Protein AF-A0A7K1S6C8-F1 (afdb_monomer_lite)

pLDDT: mean 87.25, std 12.89, range [45.84, 98.31]

Sequence (215 aa):
MPYINDVFISYKRGRIIEQWINEIFLPLFTENLDYELPDPPKIFIDSTGLTPGVGYWDELFVNLFYSKCIVSIWSPPYFRRSEWCVKEFLTMKHRQELWELGPLKMPKTLIWPVIYREVNPLPEIASGLQYSNYSEFNLVGDAFFKTKSYLLFQKKLQKDIKYVSEIILHAPPLNTEWETYEGKAKIISTLNEYFSKVQGIESTINQKLVTWSEK

Organism: NCBI:txid2682092

Foldseek 3Di:
DAQPFQEEEFDDDDDLVVQCVPVANVVLLQVLLCVLDPDRGGYHYPPDDDDVPDDPLVVLVSNLLSHLAYEQADDQCLQAPNLPSVLSVLLQVVVCVVVVADPPDFPNGRYAYEHCDDDPPDFPSCPPDDYHYLVLLSDHDDVSCVDPSSVVVSVSSSVCSNSSSRSSVRRDGRDCLCVDLVSVLVSQVVSQVSLVVVVVVTPPHPDRNDGRDSD

Structure (mmCIF, N/CA/C/O backbone):
data_AF-A0A7K1S6C8-F1
#
_entry.id   AF-A0A7K1S6C8-F1
#
loop_
_atom_site.group_PDB
_atom_site.id
_atom_site.type_symbol
_atom_site.label_atom_id
_atom_site.label_alt_id
_atom_site.label_comp_id
_atom_site.label_asym_id
_atom_site.label_entity_id
_atom_site.label_seq_id
_atom_site.pdbx_PDB_ins_code
_atom_site.Cartn_x
_atom_site.Cartn_y
_atom_site.Cartn_z
_atom_site.occupancy
_atom_site.B_iso_or_equiv
_atom_site.auth_seq_id
_atom_site.auth_comp_id
_atom_site.auth_asym_id
_atom_site.auth_atom_id
_atom_site.pdbx_PDB_model_num
ATOM 1 N N . MET A 1 1 ? 1.898 -10.861 -20.405 1.00 59.81 1 MET A N 1
ATOM 2 C CA . MET A 1 1 ? 1.249 -11.404 -19.195 1.00 59.81 1 MET A CA 1
ATOM 3 C C . MET A 1 1 ? 0.336 -10.350 -18.580 1.00 59.81 1 MET A C 1
ATOM 5 O O . MET A 1 1 ? 0.749 -9.200 -18.482 1.00 59.81 1 MET A O 1
ATOM 9 N N . PRO A 1 2 ? -0.901 -10.706 -18.192 1.00 84.88 2 PRO A N 1
ATOM 10 C CA . PRO A 1 2 ? -1.778 -9.805 -17.446 1.00 84.88 2 PRO A CA 1
ATOM 11 C C . PRO A 1 2 ? -1.266 -9.601 -16.009 1.00 84.88 2 PRO A C 1
ATOM 13 O O . PRO A 1 2 ? -0.445 -10.380 -15.523 1.00 84.88 2 PRO A O 1
ATOM 16 N N . TYR A 1 3 ? -1.766 -8.573 -15.320 1.00 92.19 3 TYR A N 1
ATOM 17 C CA . TYR A 1 3 ? -1.566 -8.424 -13.874 1.00 92.19 3 TYR A CA 1
ATOM 18 C C . TYR A 1 3 ? -2.023 -9.688 -13.131 1.00 92.19 3 TYR A C 1
ATOM 20 O O . TYR A 1 3 ? -3.067 -10.257 -13.461 1.00 92.19 3 TYR A O 1
ATOM 28 N N . ILE A 1 4 ? -1.251 -10.119 -12.130 1.00 92.69 4 ILE A N 1
ATOM 29 C CA . ILE A 1 4 ? -1.583 -11.290 -11.300 1.00 92.69 4 ILE A CA 1
ATOM 30 C C . ILE A 1 4 ? -2.315 -10.882 -10.020 1.00 92.69 4 ILE A C 1
ATOM 32 O O . ILE A 1 4 ? -3.122 -11.658 -9.517 1.00 92.69 4 ILE A O 1
ATOM 36 N N . ASN A 1 5 ? -2.083 -9.650 -9.557 1.00 95.75 5 ASN A N 1
ATOM 37 C CA . ASN A 1 5 ? -2.718 -9.060 -8.387 1.00 95.75 5 ASN A CA 1
ATOM 38 C C . ASN A 1 5 ? -3.372 -7.723 -8.766 1.00 95.75 5 ASN A C 1
ATOM 40 O O . ASN A 1 5 ? -2.837 -6.945 -9.561 1.00 95.75 5 ASN A O 1
ATOM 44 N N . ASP A 1 6 ? -4.507 -7.418 -8.153 1.00 97.50 6 ASP A N 1
ATOM 45 C CA . ASP A 1 6 ? -5.077 -6.075 -8.175 1.00 97.50 6 ASP A CA 1
ATOM 46 C C . ASP A 1 6 ? -4.347 -5.174 -7.178 1.00 97.50 6 ASP A C 1
ATOM 48 O O . ASP A 1 6 ? -4.026 -4.028 -7.490 1.00 97.50 6 ASP A O 1
ATOM 52 N N . VAL A 1 7 ? -4.011 -5.712 -6.004 1.00 97.75 7 VAL A N 1
ATOM 53 C CA . VAL A 1 7 ? -3.435 -4.939 -4.903 1.00 97.75 7 VAL A CA 1
ATOM 54 C C . VAL A 1 7 ? -2.228 -5.646 -4.302 1.00 97.75 7 VAL A C 1
ATOM 56 O O . VAL A 1 7 ? -2.312 -6.814 -3.933 1.00 97.75 7 VAL A O 1
ATOM 59 N N . PHE A 1 8 ? -1.138 -4.904 -4.114 1.00 96.75 8 PHE A N 1
ATOM 60 C CA . PHE A 1 8 ? -0.026 -5.279 -3.242 1.00 96.75 8 PHE A CA 1
ATOM 61 C C . PHE A 1 8 ? -0.130 -4.528 -1.911 1.00 96.75 8 PHE A C 1
ATOM 63 O O . PHE A 1 8 ? -0.127 -3.300 -1.906 1.00 96.75 8 PHE A O 1
ATOM 70 N N . ILE A 1 9 ? -0.180 -5.216 -0.774 1.00 96.62 9 ILE A N 1
ATOM 71 C CA . ILE A 1 9 ? -0.178 -4.582 0.551 1.00 96.62 9 ILE A CA 1
ATOM 72 C C . ILE A 1 9 ? 1.230 -4.639 1.145 1.00 96.62 9 ILE A C 1
ATOM 74 O O . ILE A 1 9 ? 1.741 -5.714 1.459 1.00 96.62 9 ILE A O 1
ATOM 78 N N . SER A 1 10 ? 1.820 -3.460 1.351 1.00 95.12 10 SER A N 1
ATOM 79 C CA . SER A 1 10 ? 3.145 -3.273 1.949 1.00 95.12 10 SER A CA 1
ATOM 80 C C . SER A 1 10 ? 3.035 -2.685 3.352 1.00 95.12 10 SER A C 1
ATOM 82 O O . SER A 1 10 ? 2.408 -1.640 3.555 1.00 95.12 10 SER A O 1
ATOM 84 N N . TYR A 1 11 ? 3.668 -3.330 4.333 1.00 94.44 11 TYR A N 1
ATOM 85 C CA . TYR A 1 11 ? 3.734 -2.840 5.708 1.00 94.44 11 TYR A CA 1
ATOM 86 C C . TYR A 1 11 ? 4.936 -3.418 6.459 1.00 94.44 11 TYR A C 1
ATOM 88 O O . TYR A 1 11 ? 5.360 -4.551 6.239 1.00 94.44 11 TYR A O 1
ATOM 96 N N . LYS A 1 12 ? 5.468 -2.672 7.436 1.00 91.50 12 LYS A N 1
ATOM 97 C CA . LYS A 1 12 ? 6.506 -3.225 8.315 1.00 91.50 12 LYS A CA 1
ATOM 98 C C . LYS A 1 12 ? 5.880 -4.214 9.295 1.00 91.50 12 LYS A C 1
ATOM 100 O O . LYS A 1 12 ? 5.151 -3.804 10.195 1.00 91.50 12 LYS A O 1
ATOM 105 N N . ARG A 1 13 ? 6.269 -5.490 9.193 1.00 89.25 13 ARG A N 1
ATOM 106 C CA . ARG A 1 13 ? 5.824 -6.559 10.107 1.00 89.25 13 ARG A CA 1
ATOM 107 C C . ARG A 1 13 ? 6.056 -6.237 11.582 1.00 89.25 13 ARG A C 1
ATOM 109 O O . ARG A 1 13 ? 7.090 -5.657 11.953 1.00 89.25 13 ARG A O 1
ATOM 116 N N . GLY A 1 14 ? 5.115 -6.688 12.402 1.00 88.94 14 GLY A N 1
ATOM 117 C CA . GLY A 1 14 ? 5.110 -6.590 13.851 1.00 88.94 14 GLY A CA 1
ATOM 118 C C . GLY A 1 14 ? 3.786 -7.108 14.405 1.00 88.94 14 GLY A C 1
ATOM 119 O O . GLY A 1 14 ? 2.731 -6.846 13.836 1.00 88.94 14 GLY A O 1
ATOM 120 N N . ARG A 1 15 ? 3.835 -7.777 15.559 1.00 88.75 15 ARG A N 1
ATOM 121 C CA . ARG A 1 15 ? 2.700 -8.529 16.121 1.00 88.75 15 ARG A CA 1
ATOM 122 C C . ARG A 1 15 ? 1.356 -7.786 16.087 1.00 88.75 15 ARG A C 1
ATOM 124 O O . ARG A 1 15 ? 0.361 -8.351 15.659 1.00 88.75 15 ARG A O 1
ATOM 131 N N . ILE A 1 16 ? 1.328 -6.527 16.529 1.00 93.00 16 ILE A N 1
ATOM 132 C CA . ILE A 1 16 ? 0.082 -5.745 16.630 1.00 93.00 16 ILE A CA 1
ATOM 133 C C . ILE A 1 16 ? -0.430 -5.309 15.251 1.00 93.00 16 ILE A C 1
ATOM 135 O O . ILE A 1 16 ? -1.627 -5.382 15.000 1.00 93.00 16 ILE A O 1
ATOM 139 N N . ILE A 1 17 ? 0.451 -4.863 14.348 1.00 93.19 17 ILE A N 1
ATOM 140 C CA . ILE A 1 17 ? 0.025 -4.435 13.008 1.00 93.19 17 ILE A CA 1
ATOM 141 C C . ILE A 1 17 ? -0.388 -5.634 12.153 1.00 93.19 17 ILE A C 1
ATOM 143 O O . ILE A 1 17 ? -1.349 -5.528 11.409 1.00 93.19 17 ILE A O 1
ATOM 147 N N . GLU A 1 18 ? 0.267 -6.786 12.301 1.00 93.12 18 GLU A N 1
ATOM 148 C CA . GLU A 1 18 ? -0.142 -8.029 11.634 1.00 93.12 18 GLU A CA 1
ATOM 149 C C . GLU A 1 18 ? -1.528 -8.470 12.096 1.00 93.12 18 GLU A C 1
ATOM 151 O O . GLU A 1 18 ? -2.376 -8.790 11.270 1.00 93.12 18 GLU A O 1
ATOM 156 N N . GLN A 1 19 ? -1.782 -8.413 13.405 1.00 94.62 19 GLN A N 1
ATOM 157 C CA . GLN A 1 19 ? -3.109 -8.670 13.949 1.00 94.62 19 GLN A CA 1
ATOM 158 C C . GLN A 1 19 ? -4.144 -7.687 13.384 1.00 94.62 19 GLN A C 1
ATOM 160 O O . GLN A 1 19 ? -5.191 -8.102 12.901 1.00 94.62 19 GLN A O 1
ATOM 165 N N . TRP A 1 20 ? -3.832 -6.389 13.378 1.00 96.50 20 TRP A N 1
ATOM 166 C CA . TRP A 1 20 ? -4.716 -5.369 12.815 1.00 96.50 20 TRP A CA 1
ATOM 167 C C . TRP A 1 20 ? -5.003 -5.596 11.325 1.00 96.50 20 TRP A C 1
ATOM 169 O O . TRP A 1 20 ? -6.149 -5.493 10.892 1.00 96.50 20 TRP A O 1
ATOM 179 N N . ILE A 1 21 ? -3.987 -5.944 10.535 1.00 95.69 21 ILE A N 1
ATOM 180 C CA . ILE A 1 21 ? -4.164 -6.225 9.110 1.00 95.69 21 ILE A CA 1
ATOM 181 C C . ILE A 1 21 ? -5.060 -7.442 8.925 1.00 95.69 21 ILE A C 1
ATOM 183 O O . ILE A 1 21 ? -6.064 -7.342 8.231 1.00 95.69 21 ILE A O 1
ATOM 187 N N . ASN A 1 22 ? -4.736 -8.562 9.563 1.00 94.50 22 ASN A N 1
ATOM 188 C CA . ASN A 1 22 ? -5.399 -9.834 9.291 1.00 94.50 22 ASN A CA 1
ATOM 189 C C . ASN A 1 22 ? -6.817 -9.914 9.871 1.00 94.50 22 ASN A C 1
ATOM 191 O O . ASN A 1 22 ? -7.692 -10.502 9.245 1.00 94.50 22 ASN A O 1
ATOM 195 N N . GLU A 1 23 ? -7.057 -9.337 11.050 1.00 95.12 23 GLU A N 1
ATOM 196 C CA . GLU A 1 23 ? -8.342 -9.471 11.753 1.00 95.12 23 GLU A CA 1
ATOM 197 C C . GLU A 1 23 ? -9.312 -8.319 11.466 1.00 95.12 23 GLU A C 1
ATOM 199 O O . GLU A 1 23 ? -10.520 -8.481 11.627 1.00 95.12 23 GLU A O 1
ATOM 204 N N . ILE A 1 24 ? -8.807 -7.143 11.075 1.00 96.44 24 ILE A N 1
ATOM 205 C CA . ILE A 1 24 ? -9.616 -5.919 10.990 1.00 96.44 24 ILE A CA 1
ATOM 206 C C . ILE A 1 24 ? -9.590 -5.343 9.577 1.00 96.44 24 ILE A C 1
ATOM 208 O O . ILE A 1 24 ? -10.643 -5.180 8.962 1.00 96.44 24 ILE A O 1
ATOM 212 N N . PHE A 1 25 ? -8.406 -4.997 9.067 1.00 97.38 25 PHE A N 1
ATOM 213 C CA . PHE A 1 25 ? -8.296 -4.249 7.817 1.00 97.38 25 PHE A CA 1
ATOM 214 C C . PHE A 1 25 ? -8.580 -5.110 6.593 1.00 97.38 25 PHE A C 1
ATOM 216 O O . PHE A 1 25 ? -9.462 -4.770 5.816 1.00 97.38 25 PHE A O 1
ATOM 223 N N . LEU A 1 26 ? -7.862 -6.218 6.428 1.00 96.94 26 LEU A N 1
ATOM 224 C CA . LEU A 1 26 ? -7.916 -7.051 5.233 1.00 96.94 26 LEU A CA 1
ATOM 225 C C . LEU A 1 26 ? -9.301 -7.661 4.975 1.00 96.94 26 LEU A C 1
ATOM 227 O O . LEU A 1 26 ? -9.732 -7.578 3.825 1.00 96.94 26 LEU A O 1
ATOM 231 N N . PRO A 1 27 ? -10.020 -8.235 5.965 1.00 96.75 27 PRO A N 1
ATOM 232 C CA . PRO A 1 27 ? -11.334 -8.821 5.703 1.00 96.75 27 PRO A CA 1
ATOM 233 C C . PRO A 1 27 ? -12.311 -7.782 5.150 1.00 96.75 27 PRO A C 1
ATOM 235 O O . PRO A 1 27 ? -12.911 -7.990 4.100 1.00 96.75 27 PRO A O 1
ATOM 238 N N . LEU A 1 28 ? -12.380 -6.614 5.797 1.00 97.19 28 LEU A N 1
ATOM 239 C CA . LEU A 1 28 ? -13.250 -5.526 5.358 1.00 97.19 28 LEU A CA 1
ATOM 240 C C . LEU A 1 28 ? -12.763 -4.889 4.056 1.00 97.19 28 LEU A C 1
ATOM 242 O O . LEU A 1 28 ? -13.581 -4.539 3.214 1.00 97.19 28 LEU A O 1
ATOM 246 N N . PHE A 1 29 ? -11.454 -4.726 3.873 1.00 98.31 29 PHE A N 1
ATOM 247 C CA . PHE A 1 29 ? -10.881 -4.176 2.647 1.00 98.31 29 PHE A CA 1
ATOM 248 C C . PHE A 1 29 ? -11.231 -5.059 1.446 1.00 98.31 29 PHE A C 1
ATOM 250 O O . PHE A 1 29 ? -11.700 -4.548 0.436 1.00 98.31 29 PHE A O 1
ATOM 257 N N . THR A 1 30 ? -11.071 -6.376 1.591 1.00 97.94 30 THR A N 1
ATOM 258 C CA . THR A 1 30 ? -11.374 -7.364 0.548 1.00 97.94 30 THR A CA 1
ATOM 259 C C . THR A 1 30 ? -12.862 -7.378 0.225 1.00 97.94 30 THR A C 1
ATOM 261 O O . THR A 1 30 ? -13.223 -7.251 -0.937 1.00 97.94 30 THR A O 1
ATOM 264 N N . GLU A 1 31 ? -13.724 -7.461 1.243 1.00 97.69 31 GLU A N 1
ATOM 265 C CA . GLU A 1 31 ? -15.178 -7.491 1.057 1.00 97.69 31 GLU A CA 1
ATOM 266 C C . GLU A 1 31 ? -15.701 -6.206 0.400 1.00 97.69 31 GLU A C 1
ATOM 268 O O . GLU A 1 31 ? -16.466 -6.262 -0.556 1.00 97.69 31 GLU A O 1
ATOM 273 N N . ASN A 1 32 ? -15.261 -5.031 0.861 1.00 98.00 32 ASN A N 1
ATOM 274 C CA . ASN A 1 32 ? -15.686 -3.774 0.241 1.00 98.00 32 ASN A CA 1
ATOM 275 C C . ASN A 1 32 ? -15.169 -3.641 -1.19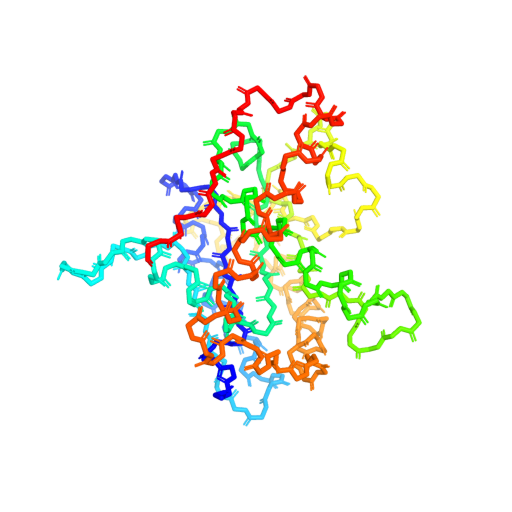6 1.00 98.00 32 ASN A C 1
ATOM 277 O O . ASN A 1 32 ? -15.854 -3.054 -2.026 1.00 98.00 32 ASN A O 1
ATOM 281 N N . LEU A 1 33 ? -13.971 -4.151 -1.487 1.00 97.75 33 LEU A N 1
ATOM 282 C CA . LEU A 1 33 ? -13.410 -4.097 -2.831 1.00 97.75 33 LEU A CA 1
ATOM 283 C C . LEU A 1 33 ? -14.121 -5.066 -3.789 1.00 97.75 33 LEU A C 1
ATOM 285 O O . LEU A 1 33 ? -14.335 -4.706 -4.941 1.00 97.75 33 LEU A O 1
ATOM 289 N N . ASP A 1 34 ? -14.539 -6.239 -3.309 1.00 97.56 34 ASP A N 1
ATOM 290 C CA . ASP A 1 34 ? -15.346 -7.213 -4.060 1.00 97.56 34 ASP A CA 1
ATOM 291 C C . ASP A 1 34 ? -16.671 -6.611 -4.550 1.00 97.56 34 ASP A C 1
ATOM 293 O O . ASP A 1 34 ? -17.062 -6.824 -5.692 1.00 97.56 34 ASP A O 1
ATOM 297 N N . TYR A 1 35 ? -17.313 -5.755 -3.746 1.00 96.81 35 TYR A N 1
ATOM 298 C CA . TYR A 1 35 ? -18.523 -5.039 -4.171 1.00 96.81 35 TYR A CA 1
ATOM 299 C C . TYR A 1 35 ? -18.289 -3.959 -5.241 1.00 96.81 35 TYR A C 1
ATOM 301 O O . TYR A 1 35 ? -19.241 -3.559 -5.911 1.00 96.81 35 TYR A O 1
ATOM 309 N N . GLU A 1 36 ? -17.066 -3.446 -5.378 1.00 96.69 36 GLU A N 1
ATOM 310 C CA . GLU A 1 36 ? -16.739 -2.339 -6.291 1.00 96.69 36 GLU A CA 1
ATOM 311 C C . GLU A 1 36 ? -16.071 -2.826 -7.590 1.00 96.69 36 GLU A C 1
ATOM 313 O O . GLU A 1 36 ? -15.933 -2.056 -8.543 1.00 96.69 36 GLU A O 1
ATOM 318 N N . LEU A 1 37 ? -15.655 -4.096 -7.657 1.00 96.88 37 LEU A N 1
ATOM 319 C CA . LEU A 1 37 ? -14.990 -4.686 -8.817 1.00 96.88 37 LEU A CA 1
ATOM 320 C C . LEU A 1 37 ? -15.898 -5.677 -9.566 1.00 96.88 37 LEU A C 1
ATOM 322 O O . LEU A 1 37 ? -16.777 -6.295 -8.974 1.00 96.88 37 LEU A O 1
ATOM 326 N N . PRO A 1 38 ? -15.690 -5.858 -10.885 1.00 95.44 38 PRO A N 1
ATOM 327 C CA . PRO A 1 38 ? -16.438 -6.846 -11.666 1.00 95.44 38 PRO A CA 1
ATOM 328 C C . PRO A 1 38 ? -16.031 -8.295 -11.359 1.00 95.44 38 PRO A C 1
ATOM 330 O O . PRO A 1 38 ? -16.826 -9.206 -11.578 1.00 95.44 38 PRO A O 1
ATOM 333 N N . ASP A 1 39 ? -14.804 -8.494 -10.875 1.00 95.50 39 ASP A N 1
ATOM 334 C CA . ASP A 1 39 ? -14.221 -9.789 -10.538 1.00 95.50 39 ASP A CA 1
ATOM 335 C C . ASP A 1 39 ? -13.704 -9.763 -9.090 1.00 95.50 39 ASP A C 1
ATOM 337 O O . ASP A 1 39 ? -13.277 -8.697 -8.628 1.00 95.50 39 ASP A O 1
ATOM 341 N N . PRO A 1 40 ? -13.647 -10.920 -8.400 1.00 96.69 40 PRO A N 1
ATOM 342 C CA . PRO A 1 40 ? -13.110 -10.986 -7.047 1.00 96.69 40 PRO A CA 1
ATOM 343 C C . PRO A 1 40 ? -11.672 -10.444 -6.951 1.00 96.69 40 PRO A C 1
ATOM 345 O O . PRO A 1 40 ? -10.811 -10.871 -7.734 1.00 96.69 40 PRO A O 1
ATOM 348 N N . PRO A 1 41 ? -11.375 -9.543 -5.991 1.00 97.19 41 PRO A N 1
ATOM 349 C CA . PRO A 1 41 ? -10.085 -8.871 -5.903 1.00 97.19 41 PRO A CA 1
ATOM 350 C C . PRO A 1 41 ? -8.951 -9.841 -5.573 1.00 97.19 41 PRO A C 1
ATOM 352 O O . PRO A 1 41 ? -9.013 -10.607 -4.609 1.00 97.19 41 PRO A O 1
ATOM 355 N N . LYS A 1 42 ? -7.851 -9.745 -6.322 1.00 96.69 42 LYS A N 1
ATOM 356 C CA . LYS A 1 42 ? -6.613 -10.487 -6.050 1.00 96.69 42 LYS A CA 1
ATOM 357 C C . LYS A 1 42 ? -5.657 -9.627 -5.237 1.00 96.69 42 LYS A C 1
ATOM 359 O O . LYS A 1 42 ? -5.051 -8.691 -5.760 1.00 96.69 42 LYS A O 1
ATOM 364 N N . ILE A 1 43 ? -5.523 -9.936 -3.952 1.00 95.69 43 ILE A N 1
ATOM 365 C CA . ILE A 1 43 ? -4.710 -9.158 -3.016 1.00 95.69 43 ILE A CA 1
ATOM 366 C C . ILE A 1 43 ? -3.497 -9.983 -2.600 1.00 95.69 43 ILE A C 1
ATOM 368 O O . ILE A 1 43 ? -3.638 -11.059 -2.021 1.00 95.69 43 ILE A O 1
ATOM 372 N N . PHE A 1 44 ? -2.308 -9.447 -2.851 1.00 93.56 44 PHE A N 1
ATOM 373 C CA . PHE A 1 44 ? -1.062 -9.972 -2.317 1.00 93.56 44 PHE A CA 1
ATOM 374 C C . PHE A 1 44 ? -0.644 -9.171 -1.090 1.00 93.56 44 PHE A C 1
ATOM 376 O O . PHE A 1 44 ? -0.708 -7.941 -1.080 1.00 93.56 44 PHE A O 1
ATOM 383 N N . ILE A 1 45 ? -0.185 -9.867 -0.058 1.00 89.50 45 ILE A N 1
ATOM 384 C CA . ILE A 1 45 ? 0.290 -9.263 1.182 1.00 89.50 45 ILE A CA 1
ATOM 385 C C . ILE A 1 45 ? 1.713 -9.735 1.400 1.00 89.50 45 ILE A C 1
ATOM 387 O O . ILE A 1 45 ? 1.970 -10.937 1.368 1.00 89.50 45 ILE A O 1
ATOM 391 N N . ASP A 1 46 ? 2.615 -8.808 1.712 1.00 73.94 46 ASP A N 1
ATOM 392 C CA . ASP A 1 46 ? 3.977 -9.140 2.142 1.00 73.94 46 ASP A CA 1
ATOM 393 C C . ASP A 1 46 ? 4.011 -9.718 3.585 1.00 73.94 46 ASP A C 1
ATOM 395 O O . ASP A 1 46 ? 4.717 -9.254 4.487 1.00 73.94 46 ASP A O 1
ATOM 399 N N . SER A 1 47 ? 3.190 -10.742 3.841 1.00 64.19 47 SER A N 1
ATOM 400 C CA . SER A 1 47 ? 3.101 -11.491 5.101 1.00 64.19 47 SER A CA 1
ATOM 401 C C . SER A 1 47 ? 3.481 -12.966 4.944 1.00 64.19 47 SER A C 1
ATOM 403 O O . SER A 1 47 ? 3.800 -13.622 5.938 1.00 64.19 47 SER A O 1
ATOM 405 N N . THR A 1 48 ? 3.522 -13.497 3.720 1.00 51.78 48 THR A N 1
ATOM 406 C CA . THR A 1 48 ? 3.793 -14.914 3.474 1.00 51.78 48 THR A CA 1
ATOM 407 C C . THR A 1 48 ? 5.284 -15.224 3.432 1.00 51.78 48 THR A C 1
ATOM 409 O O . THR A 1 48 ? 6.079 -14.570 2.756 1.00 51.78 48 THR A O 1
ATOM 412 N N . GLY A 1 49 ? 5.661 -16.265 4.179 1.00 47.00 49 GLY A N 1
ATOM 413 C CA . GLY A 1 49 ? 6.856 -17.034 3.878 1.00 47.00 49 GLY A CA 1
ATOM 414 C C . GLY A 1 49 ? 6.775 -17.510 2.433 1.00 47.00 49 GLY A C 1
ATOM 415 O O . GLY A 1 49 ? 5.732 -17.987 1.992 1.00 47.00 49 GLY A O 1
ATOM 416 N N . LEU A 1 50 ? 7.874 -17.310 1.722 1.00 52.31 50 LEU A N 1
ATOM 417 C CA . LEU A 1 50 ? 8.096 -17.785 0.366 1.00 52.31 50 LEU A CA 1
ATOM 418 C C . LEU A 1 50 ? 7.658 -19.224 0.190 1.00 52.31 50 LEU A C 1
ATOM 420 O O . LEU A 1 50 ? 7.747 -20.025 1.128 1.00 52.31 50 LEU A O 1
ATOM 424 N N . THR A 1 51 ? 7.370 -19.578 -1.054 1.00 54.81 51 THR A N 1
ATOM 425 C CA . THR A 1 51 ? 7.434 -20.982 -1.442 1.00 54.81 51 THR A CA 1
ATOM 426 C C . THR A 1 51 ? 8.834 -21.519 -1.087 1.00 54.81 51 THR A C 1
ATOM 428 O O . THR A 1 51 ? 9.827 -21.004 -1.615 1.00 54.81 51 THR A O 1
ATOM 431 N N . PRO A 1 52 ? 8.977 -22.512 -0.180 1.00 56.50 52 PRO A N 1
ATOM 432 C CA . PRO A 1 52 ? 10.290 -23.034 0.185 1.00 56.50 52 PRO A CA 1
ATOM 433 C C . PRO A 1 52 ? 11.052 -23.491 -1.063 1.00 56.50 52 PRO A C 1
ATOM 435 O O . PRO A 1 52 ? 10.564 -24.325 -1.822 1.00 56.50 52 PRO A O 1
ATOM 438 N N . GLY A 1 53 ? 12.242 -22.928 -1.282 1.00 59.78 53 GLY A N 1
ATOM 439 C CA . GLY A 1 53 ? 13.065 -23.199 -2.466 1.00 59.78 53 GLY A CA 1
ATOM 440 C C . GLY A 1 53 ? 12.953 -22.173 -3.602 1.00 59.78 53 GLY A C 1
ATOM 441 O O . GLY A 1 53 ? 13.759 -22.243 -4.526 1.00 59.78 53 GLY A O 1
ATOM 442 N N . VAL A 1 54 ? 12.036 -21.201 -3.532 1.00 61.78 54 VAL A N 1
ATOM 443 C CA . VAL A 1 54 ? 11.989 -20.053 -4.457 1.00 61.78 54 VAL A CA 1
ATOM 444 C C . VAL A 1 54 ? 12.817 -18.895 -3.895 1.00 61.78 54 VAL A C 1
ATOM 446 O O . VAL A 1 54 ? 12.842 -18.654 -2.686 1.00 61.78 54 VAL A O 1
ATOM 449 N N . GLY A 1 55 ? 13.535 -18.184 -4.768 1.00 64.31 55 GLY A N 1
ATOM 450 C CA . GLY A 1 55 ? 14.289 -16.993 -4.389 1.00 64.31 55 GLY A CA 1
ATOM 451 C C . GLY A 1 55 ? 13.361 -15.920 -3.821 1.00 64.31 55 GLY A C 1
ATOM 452 O O . GLY A 1 55 ? 12.430 -15.490 -4.497 1.00 64.31 55 GLY A O 1
ATOM 453 N N . TYR A 1 56 ? 13.632 -15.464 -2.590 1.00 57.78 56 TYR A N 1
ATOM 454 C CA . TYR A 1 56 ? 12.784 -14.484 -1.888 1.00 57.78 56 TYR A CA 1
ATOM 455 C C . TYR A 1 56 ? 12.473 -13.250 -2.733 1.00 57.78 56 TYR A C 1
ATOM 457 O O . TYR A 1 56 ? 11.355 -12.742 -2.774 1.00 57.78 56 TYR A O 1
ATOM 465 N N . TRP A 1 57 ? 13.512 -12.781 -3.414 1.00 65.31 57 TRP A N 1
ATOM 466 C CA . TRP A 1 57 ? 13.496 -11.575 -4.220 1.00 65.31 57 TRP A CA 1
ATOM 467 C C . TRP A 1 57 ? 12.635 -11.730 -5.462 1.00 65.31 57 TRP A C 1
ATOM 469 O O . TRP A 1 57 ? 11.914 -10.799 -5.805 1.00 65.31 57 TRP A O 1
ATOM 479 N N . ASP A 1 58 ? 12.674 -12.904 -6.084 1.00 70.25 58 ASP A N 1
ATOM 480 C CA . ASP A 1 58 ? 11.999 -13.156 -7.349 1.00 70.25 58 ASP A CA 1
ATOM 481 C C . ASP A 1 58 ? 10.486 -13.189 -7.135 1.00 70.25 58 ASP A C 1
ATOM 483 O O . ASP A 1 58 ? 9.739 -12.566 -7.886 1.00 70.25 58 ASP A O 1
ATOM 487 N N . GLU A 1 59 ? 10.025 -13.831 -6.059 1.00 77.75 59 GLU A N 1
ATOM 488 C CA . GLU A 1 59 ? 8.600 -13.919 -5.733 1.00 77.75 59 GLU A CA 1
ATOM 489 C C . GLU A 1 59 ? 8.025 -12.564 -5.287 1.00 77.75 59 GLU A C 1
ATOM 491 O O . GLU A 1 59 ? 6.967 -12.153 -5.772 1.00 77.75 59 GLU A O 1
ATOM 496 N N . LEU A 1 60 ? 8.733 -11.828 -4.422 1.00 80.69 60 LEU A N 1
ATOM 497 C CA . LEU A 1 60 ? 8.303 -10.506 -3.956 1.00 80.69 60 LEU A CA 1
ATOM 498 C C . LEU A 1 60 ? 8.265 -9.489 -5.103 1.00 80.69 60 LEU A C 1
ATOM 500 O O . LEU A 1 60 ? 7.281 -8.765 -5.269 1.00 80.69 60 LEU A O 1
ATOM 504 N N . PHE A 1 61 ? 9.323 -9.454 -5.918 1.00 82.56 61 PHE A N 1
ATOM 505 C CA . PHE A 1 61 ? 9.416 -8.538 -7.047 1.00 82.56 61 PHE A CA 1
ATOM 506 C C . PHE A 1 61 ? 8.340 -8.831 -8.092 1.00 82.56 61 PHE A C 1
ATOM 508 O O . PHE A 1 61 ? 7.683 -7.906 -8.567 1.00 82.56 61 PHE A O 1
ATOM 515 N N . VAL A 1 62 ? 8.117 -10.108 -8.428 1.00 86.25 62 VAL A N 1
ATOM 516 C CA . VAL A 1 62 ? 7.049 -10.513 -9.350 1.00 86.25 62 VAL A CA 1
ATOM 517 C C . VAL A 1 62 ? 5.693 -10.060 -8.813 1.00 86.25 62 VAL A C 1
ATOM 519 O O . VAL A 1 62 ? 4.963 -9.375 -9.526 1.00 86.25 62 VAL A O 1
ATOM 522 N N . ASN A 1 63 ? 5.364 -10.349 -7.553 1.00 90.25 63 ASN A N 1
ATOM 523 C CA . ASN A 1 63 ? 4.072 -9.951 -6.999 1.00 90.25 63 ASN A CA 1
ATOM 524 C C . ASN A 1 63 ? 3.872 -8.436 -6.982 1.00 90.25 63 ASN A C 1
ATOM 526 O O . ASN A 1 63 ? 2.789 -7.974 -7.334 1.00 90.25 63 ASN A O 1
ATOM 530 N N . LEU A 1 64 ? 4.901 -7.659 -6.652 1.00 91.62 64 LEU A N 1
ATOM 531 C CA . LEU A 1 64 ? 4.833 -6.201 -6.687 1.00 91.62 64 LEU A CA 1
ATOM 532 C C . LEU A 1 64 ? 4.658 -5.669 -8.115 1.00 91.62 64 LEU A C 1
ATOM 534 O O . LEU A 1 64 ? 3.772 -4.855 -8.378 1.00 91.62 64 LEU A O 1
ATOM 538 N N . PHE A 1 65 ? 5.498 -6.120 -9.047 1.00 89.31 65 PHE A N 1
ATOM 539 C CA . PHE A 1 65 ? 5.535 -5.580 -10.405 1.00 89.31 65 PHE A CA 1
ATOM 540 C C . PHE A 1 65 ? 4.265 -5.922 -11.190 1.00 89.31 65 PHE A C 1
ATOM 542 O O . PHE A 1 65 ? 3.733 -5.084 -11.919 1.00 89.31 65 PHE A O 1
ATOM 549 N N . TYR A 1 66 ? 3.745 -7.133 -10.981 1.00 91.94 66 TYR A N 1
ATOM 550 C CA . TYR A 1 66 ? 2.492 -7.612 -11.558 1.00 91.94 66 TYR A CA 1
ATOM 551 C C . TYR A 1 66 ? 1.261 -7.299 -10.689 1.00 91.94 66 TYR A C 1
ATOM 553 O O . TYR A 1 66 ? 0.198 -7.886 -10.913 1.00 91.94 66 TYR A O 1
ATOM 561 N N . SER A 1 67 ? 1.363 -6.352 -9.750 1.00 95.75 67 SER A N 1
ATOM 562 C CA . SER A 1 67 ? 0.201 -5.737 -9.097 1.00 95.75 67 SER A CA 1
ATOM 563 C C . SER A 1 67 ? -0.257 -4.482 -9.828 1.00 95.75 67 SER A C 1
ATOM 565 O O . SER A 1 67 ? 0.566 -3.686 -10.286 1.00 95.75 67 SER A O 1
ATOM 567 N N . LYS A 1 68 ? -1.570 -4.257 -9.921 1.00 96.81 68 LYS A N 1
ATOM 568 C CA . LYS A 1 68 ? -2.099 -3.009 -10.495 1.00 96.81 68 LYS A CA 1
ATOM 569 C C . LYS A 1 68 ? -1.757 -1.796 -9.630 1.00 96.81 68 LYS A C 1
ATOM 571 O O . LYS A 1 68 ? -1.350 -0.777 -10.183 1.00 96.81 68 LYS A O 1
ATOM 576 N N . CYS A 1 69 ? -1.865 -1.915 -8.307 1.00 97.25 69 CYS A N 1
ATOM 577 C CA . CYS A 1 69 ? -1.543 -0.849 -7.360 1.00 97.25 69 CYS A CA 1
ATOM 578 C C . CYS A 1 69 ? -0.897 -1.367 -6.068 1.00 97.25 69 CYS A C 1
ATOM 580 O O . CYS A 1 69 ? -0.827 -2.573 -5.827 1.00 97.25 69 CYS A O 1
ATOM 582 N N . ILE A 1 70 ? -0.421 -0.438 -5.237 1.00 97.75 70 ILE A N 1
ATOM 583 C CA . ILE A 1 70 ? 0.103 -0.713 -3.898 1.00 97.75 70 ILE A CA 1
ATOM 584 C C . ILE A 1 70 ? -0.709 0.022 -2.830 1.00 97.75 70 ILE A C 1
ATOM 586 O O . ILE A 1 70 ? -1.013 1.209 -2.962 1.00 97.75 70 ILE A O 1
ATOM 590 N N . VAL A 1 71 ? -0.997 -0.671 -1.732 1.00 97.94 71 VAL A N 1
ATOM 591 C CA . VAL A 1 71 ? -1.437 -0.084 -0.467 1.00 97.94 71 VAL A CA 1
ATOM 592 C C . VAL A 1 71 ? -0.247 -0.062 0.475 1.00 97.94 71 VAL A C 1
ATOM 594 O O . VAL A 1 71 ? 0.199 -1.103 0.957 1.00 97.94 71 VAL A O 1
ATOM 597 N N . SER A 1 72 ? 0.288 1.129 0.726 1.00 96.38 72 SER A N 1
ATOM 598 C CA . SER A 1 72 ? 1.443 1.311 1.607 1.00 96.38 72 SER A CA 1
ATOM 599 C C . SER A 1 72 ? 0.971 1.728 2.997 1.00 96.38 72 SER A C 1
ATOM 601 O O . SER A 1 72 ? 0.535 2.862 3.196 1.00 96.38 72 SER A O 1
ATOM 603 N N . ILE A 1 73 ? 1.063 0.822 3.972 1.00 97.12 73 ILE A N 1
ATOM 604 C CA . ILE A 1 73 ? 0.621 1.053 5.352 1.00 97.12 73 ILE A CA 1
ATOM 605 C C . ILE A 1 73 ? 1.788 1.605 6.172 1.00 97.12 73 ILE A C 1
ATOM 607 O O . ILE A 1 73 ? 2.654 0.892 6.689 1.00 97.12 73 ILE A O 1
ATOM 611 N N . TRP A 1 74 ? 1.804 2.923 6.290 1.00 95.56 74 TRP A N 1
ATOM 612 C CA . TRP A 1 74 ? 2.867 3.706 6.883 1.00 95.56 74 TRP A CA 1
ATOM 613 C C . TRP A 1 74 ? 2.819 3.735 8.409 1.00 95.56 74 TRP A C 1
ATOM 615 O O . TRP A 1 74 ? 1.789 3.927 9.061 1.00 95.56 74 TRP A O 1
ATOM 625 N N . SER A 1 75 ? 4.006 3.585 8.982 1.00 94.00 75 SER A N 1
ATOM 626 C CA . SER A 1 75 ? 4.305 3.729 10.403 1.00 94.00 75 SER A CA 1
ATOM 627 C C . SER A 1 75 ? 5.766 4.173 10.547 1.00 94.00 75 SER A C 1
ATOM 629 O O . SER A 1 75 ? 6.538 4.007 9.601 1.00 94.00 75 SER A O 1
ATOM 631 N N . PRO A 1 76 ? 6.223 4.689 11.703 1.00 91.62 76 PRO A N 1
ATOM 632 C CA . PRO A 1 76 ? 7.632 5.062 11.848 1.00 91.62 76 PRO A CA 1
ATOM 633 C C . PRO A 1 76 ? 8.616 3.920 11.511 1.00 91.62 76 PRO A C 1
ATOM 635 O O . PRO A 1 76 ? 9.623 4.179 10.853 1.00 91.62 76 PRO A O 1
ATOM 638 N N . PRO A 1 77 ? 8.351 2.647 11.880 1.00 90.81 77 PRO A N 1
ATOM 639 C CA . PRO A 1 77 ? 9.177 1.518 11.449 1.00 90.81 77 PRO A CA 1
ATOM 640 C C . PRO A 1 77 ? 9.203 1.260 9.936 1.00 90.81 77 PRO A C 1
ATOM 642 O O . PRO A 1 77 ? 10.207 0.730 9.472 1.00 90.81 77 PRO A O 1
ATOM 645 N N . TYR A 1 78 ? 8.154 1.627 9.187 1.00 91.62 78 TYR A N 1
ATOM 646 C CA . TYR A 1 78 ? 8.103 1.491 7.723 1.00 91.62 78 TYR A CA 1
ATOM 647 C C . TYR A 1 78 ? 9.260 2.247 7.066 1.00 91.62 78 TYR A C 1
ATOM 649 O O . TYR A 1 78 ? 9.997 1.677 6.279 1.00 91.62 78 TYR A O 1
ATOM 657 N N . PHE A 1 79 ? 9.462 3.508 7.450 1.00 88.19 79 PHE A N 1
ATOM 658 C CA . PHE A 1 79 ? 10.476 4.369 6.836 1.00 88.19 79 PHE A CA 1
ATOM 659 C C . PHE A 1 79 ? 11.853 4.284 7.498 1.00 88.19 79 PHE A C 1
ATOM 661 O O . PHE A 1 79 ? 12.860 4.568 6.863 1.00 88.19 79 PHE A O 1
ATOM 668 N N . ARG A 1 80 ? 11.914 3.928 8.790 1.00 85.50 80 ARG A N 1
ATOM 669 C CA . ARG A 1 80 ? 13.178 3.930 9.552 1.00 85.50 80 ARG A CA 1
ATOM 670 C C . ARG A 1 80 ? 13.872 2.577 9.623 1.00 85.50 80 ARG A C 1
ATOM 672 O O . ARG A 1 80 ? 15.051 2.534 9.959 1.00 85.50 80 ARG A O 1
ATOM 679 N N . ARG A 1 81 ? 13.121 1.480 9.488 1.00 82.75 81 ARG A N 1
ATOM 680 C CA . ARG A 1 81 ? 13.596 0.112 9.772 1.00 82.75 81 ARG A CA 1
ATOM 681 C C . ARG A 1 81 ? 13.110 -0.920 8.746 1.00 82.75 81 ARG A C 1
ATOM 683 O O . ARG A 1 81 ? 13.172 -2.114 9.035 1.00 82.75 81 ARG A O 1
ATOM 690 N N . SER A 1 82 ? 12.607 -0.489 7.587 1.00 85.31 82 SER A N 1
ATOM 691 C CA . SER A 1 82 ? 12.047 -1.371 6.555 1.00 85.31 82 SER A CA 1
ATOM 692 C C . SER A 1 82 ? 12.539 -1.006 5.160 1.00 85.31 82 SER A C 1
ATOM 694 O O . SER A 1 82 ? 11.831 -0.387 4.370 1.00 85.31 82 SER A O 1
ATOM 696 N N . GLU A 1 83 ? 13.753 -1.438 4.826 1.00 83.06 83 GLU A N 1
ATOM 697 C CA . GLU A 1 83 ? 14.331 -1.184 3.500 1.00 83.06 83 GLU A CA 1
ATOM 698 C C . GLU A 1 83 ? 13.443 -1.742 2.377 1.00 83.06 83 GLU A C 1
ATOM 700 O O . GLU A 1 83 ? 13.257 -1.085 1.358 1.00 83.06 83 GLU A O 1
ATOM 705 N N . TRP A 1 84 ? 12.822 -2.908 2.584 1.00 84.75 84 TRP A N 1
ATOM 706 C CA . TRP A 1 84 ? 11.922 -3.534 1.607 1.00 84.75 84 TRP A CA 1
ATOM 707 C C . TRP A 1 84 ? 10.640 -2.745 1.379 1.00 84.75 84 TRP A C 1
ATOM 709 O O . TRP A 1 84 ? 10.326 -2.430 0.235 1.00 84.75 84 TRP A O 1
ATOM 719 N N . CYS A 1 85 ? 9.967 -2.309 2.443 1.00 89.94 85 CYS A N 1
ATOM 720 C CA . CYS A 1 85 ? 8.745 -1.523 2.285 1.00 89.94 85 CYS A CA 1
ATOM 721 C C . CYS A 1 85 ? 9.006 -0.180 1.585 1.00 89.94 85 CYS A C 1
ATOM 723 O O . CYS A 1 85 ? 8.180 0.294 0.800 1.00 89.94 85 CYS A O 1
ATOM 725 N N . VAL A 1 86 ? 10.165 0.441 1.837 1.00 89.62 86 VAL A N 1
ATOM 726 C CA . VAL A 1 86 ? 10.565 1.659 1.119 1.00 89.62 86 VAL A CA 1
ATOM 727 C C . VAL A 1 86 ? 10.820 1.357 -0.359 1.00 89.62 86 VAL A C 1
ATOM 729 O O . VAL A 1 86 ? 10.315 2.087 -1.207 1.00 89.62 86 VAL A O 1
ATOM 732 N N . LYS A 1 87 ? 11.513 0.264 -0.700 1.00 87.12 87 LYS A N 1
ATOM 733 C CA . LYS A 1 87 ? 11.703 -0.141 -2.105 1.00 87.12 87 LYS A CA 1
ATOM 734 C C . LYS A 1 87 ? 10.404 -0.455 -2.823 1.00 87.12 87 LYS A C 1
ATOM 736 O O . LYS A 1 87 ? 10.273 -0.092 -3.985 1.00 87.12 87 LYS A O 1
ATOM 741 N N . GLU A 1 88 ? 9.469 -1.140 -2.177 1.00 92.00 88 GLU A N 1
ATOM 742 C CA . GLU A 1 88 ? 8.173 -1.482 -2.770 1.00 92.00 88 GLU A CA 1
ATOM 743 C C . GLU A 1 88 ? 7.411 -0.212 -3.151 1.00 92.00 88 GLU A C 1
ATOM 745 O O . GLU A 1 88 ? 6.972 -0.046 -4.291 1.00 92.00 88 GLU A O 1
ATOM 750 N N . PHE A 1 89 ? 7.362 0.736 -2.214 1.00 94.31 89 PHE A N 1
ATOM 751 C CA . PHE A 1 89 ? 6.801 2.061 -2.436 1.00 94.31 89 PHE A CA 1
ATOM 752 C C . PHE A 1 89 ? 7.525 2.817 -3.560 1.00 94.31 89 PHE A C 1
ATOM 754 O O . PHE A 1 89 ? 6.876 3.308 -4.484 1.00 94.31 89 PHE A O 1
ATOM 761 N N . LEU A 1 90 ? 8.861 2.877 -3.530 1.00 93.19 90 LEU A N 1
ATOM 762 C CA . LEU A 1 90 ? 9.656 3.571 -4.548 1.00 93.19 90 LEU A CA 1
ATOM 763 C C . LEU A 1 90 ? 9.552 2.910 -5.927 1.00 93.19 90 LEU A C 1
ATOM 765 O O . LEU A 1 90 ? 9.562 3.609 -6.933 1.00 93.19 90 LEU A O 1
ATOM 769 N N . THR A 1 91 ? 9.403 1.588 -5.992 1.00 92.75 91 THR A N 1
ATOM 770 C CA . THR A 1 91 ? 9.191 0.855 -7.248 1.00 92.75 91 THR A CA 1
ATOM 771 C C . THR A 1 91 ? 7.867 1.268 -7.880 1.00 92.75 91 THR A C 1
ATOM 773 O O . THR A 1 91 ? 7.820 1.578 -9.070 1.00 92.75 91 THR A O 1
ATOM 776 N N . MET A 1 92 ? 6.791 1.341 -7.088 1.00 94.38 92 MET A N 1
ATOM 777 C CA . MET A 1 92 ? 5.504 1.796 -7.609 1.00 94.38 92 MET A CA 1
ATOM 778 C C . MET A 1 92 ? 5.524 3.291 -7.957 1.00 94.38 92 MET A C 1
ATOM 780 O O . MET A 1 92 ? 4.943 3.693 -8.963 1.00 94.38 92 MET A O 1
ATOM 784 N N . LYS A 1 93 ? 6.254 4.110 -7.189 1.00 94.12 93 LYS A N 1
ATOM 785 C CA . LYS A 1 93 ? 6.458 5.536 -7.483 1.00 94.12 93 LYS A CA 1
ATOM 786 C C . LYS A 1 93 ? 7.181 5.728 -8.816 1.00 94.12 93 LYS A C 1
ATOM 788 O O . LYS A 1 93 ? 6.691 6.464 -9.666 1.00 94.12 93 LYS A O 1
ATOM 793 N N . HIS A 1 94 ? 8.265 4.992 -9.042 1.00 92.44 94 HIS A N 1
ATOM 794 C CA . HIS A 1 94 ? 8.978 4.989 -10.314 1.00 92.44 94 HIS A CA 1
ATOM 795 C C . HIS A 1 94 ? 8.064 4.564 -11.473 1.00 92.44 94 HIS A C 1
ATOM 797 O O . HIS A 1 94 ? 8.033 5.207 -12.518 1.00 92.44 94 HIS A O 1
ATOM 803 N N . ARG A 1 95 ? 7.237 3.528 -11.282 1.00 91.94 95 ARG A N 1
ATOM 804 C CA . ARG A 1 95 ? 6.271 3.102 -12.304 1.00 91.94 95 ARG A CA 1
ATOM 805 C C . ARG A 1 95 ? 5.221 4.175 -12.615 1.00 91.94 95 ARG A C 1
ATOM 807 O O . ARG A 1 95 ? 4.853 4.323 -13.776 1.00 91.94 95 ARG A O 1
ATOM 814 N N . GLN A 1 96 ? 4.753 4.935 -11.624 1.00 93.00 96 GLN A N 1
ATOM 815 C CA . GLN A 1 96 ? 3.877 6.088 -11.873 1.00 93.00 96 GLN A CA 1
ATOM 816 C C . GLN A 1 96 ? 4.567 7.158 -12.720 1.00 93.00 96 GLN A C 1
ATOM 818 O O . GLN A 1 96 ? 3.928 7.710 -13.610 1.00 93.00 96 GLN A O 1
ATOM 823 N N . GLU A 1 97 ? 5.844 7.442 -12.452 1.00 91.94 97 GLU A N 1
ATOM 824 C CA . GLU A 1 97 ? 6.640 8.415 -13.211 1.00 91.94 97 GLU A CA 1
ATOM 825 C C . GLU A 1 97 ? 6.830 7.968 -14.668 1.00 91.94 97 GLU A C 1
ATOM 827 O O . GLU A 1 97 ? 6.652 8.778 -15.571 1.00 91.94 97 GLU A O 1
ATOM 832 N N . LEU A 1 98 ? 7.086 6.675 -14.913 1.00 90.50 98 LEU A N 1
ATOM 833 C CA . LEU A 1 98 ? 7.195 6.112 -16.269 1.00 90.50 98 LEU A CA 1
ATOM 834 C C . LEU A 1 98 ? 5.906 6.258 -17.088 1.00 90.50 98 LEU A C 1
ATOM 836 O O . LEU A 1 98 ? 5.957 6.475 -18.294 1.00 90.50 98 LEU A O 1
ATOM 840 N N . TRP A 1 99 ? 4.749 6.141 -16.436 1.00 91.56 99 TRP A N 1
ATOM 841 C CA . TRP A 1 99 ? 3.442 6.376 -17.059 1.00 91.56 99 TRP A CA 1
ATOM 842 C C . TRP A 1 99 ? 3.009 7.853 -17.006 1.00 91.56 99 TRP A C 1
ATOM 844 O O . TRP A 1 99 ? 1.918 8.205 -17.467 1.00 91.56 99 TRP A O 1
ATOM 854 N N . GLU A 1 100 ? 3.859 8.718 -16.447 1.00 93.75 100 GLU A N 1
ATOM 855 C CA . GLU A 1 100 ? 3.635 10.139 -16.163 1.00 93.75 100 GLU A CA 1
ATOM 856 C C . GLU A 1 100 ? 2.258 10.388 -15.522 1.00 93.75 100 GLU A C 1
ATOM 858 O O . GLU A 1 100 ? 1.498 11.277 -15.920 1.00 93.75 100 GLU A O 1
ATOM 863 N N . LEU A 1 101 ? 1.880 9.529 -14.574 1.00 94.19 101 LEU A N 1
ATOM 864 C CA . LEU A 1 101 ? 0.622 9.665 -13.851 1.00 94.19 101 LEU A CA 1
ATOM 865 C C . LEU A 1 101 ? 0.640 10.930 -12.989 1.00 94.19 101 LEU A C 1
ATOM 867 O O . LEU A 1 101 ? 1.685 11.413 -12.556 1.00 94.19 101 LEU A O 1
ATOM 871 N N . GLY A 1 102 ? -0.543 11.477 -12.738 1.00 90.75 102 GLY A N 1
ATOM 872 C CA . GLY A 1 102 ? -0.697 12.706 -11.975 1.00 90.75 102 GLY A CA 1
ATOM 873 C C . GLY A 1 102 ? -2.138 13.208 -11.989 1.00 90.75 102 GLY A C 1
ATOM 874 O O . GLY A 1 102 ? -3.030 12.507 -12.467 1.00 90.75 102 GLY A O 1
ATOM 875 N N . PRO A 1 103 ? -2.395 14.437 -11.508 1.00 89.12 103 PRO A N 1
ATOM 876 C CA . PRO A 1 103 ? -3.751 14.960 -11.308 1.00 89.12 103 PRO A CA 1
ATOM 877 C C . PRO A 1 103 ? -4.646 14.969 -12.555 1.00 89.12 103 PRO A C 1
ATOM 879 O O . PRO A 1 103 ? -5.868 14.983 -12.417 1.00 89.12 103 PRO A O 1
ATOM 882 N N . LEU A 1 104 ? -4.040 14.974 -13.748 1.00 91.50 104 LEU A N 1
ATOM 883 C CA . LEU A 1 104 ? -4.715 15.047 -15.046 1.00 91.50 104 LEU A CA 1
ATOM 884 C C . LEU A 1 104 ? -4.864 13.685 -15.750 1.00 91.50 104 LEU A C 1
ATOM 886 O O . LEU A 1 104 ? -5.470 13.633 -16.817 1.00 91.50 104 LEU A O 1
ATOM 890 N N . LYS A 1 105 ? -4.317 12.595 -15.191 1.00 92.50 105 LYS A N 1
ATOM 891 C CA . LYS A 1 105 ? -4.442 11.235 -15.742 1.00 92.50 105 LYS A CA 1
ATOM 892 C C . LYS A 1 105 ? -5.355 10.373 -14.865 1.00 92.50 105 LYS A C 1
ATOM 894 O O . LYS A 1 105 ? -5.555 10.659 -13.685 1.00 92.50 105 LYS A O 1
ATOM 899 N N . MET A 1 106 ? -5.898 9.310 -15.458 1.00 90.81 106 MET A N 1
ATOM 900 C CA . MET A 1 106 ? -6.651 8.273 -14.753 1.00 90.81 106 MET A CA 1
ATOM 901 C C . MET A 1 106 ? -5.944 6.917 -14.934 1.00 90.81 106 MET A C 1
ATOM 903 O O . MET A 1 106 ? -5.768 6.502 -16.079 1.00 90.81 106 MET A O 1
ATOM 907 N N . PRO A 1 107 ? -5.532 6.250 -13.839 1.00 94.44 107 PRO A N 1
ATOM 908 C CA . PRO A 1 107 ? -5.629 6.713 -12.463 1.00 94.44 107 PRO A CA 1
ATOM 909 C C . PRO A 1 107 ? -4.615 7.825 -12.184 1.00 94.44 107 PRO A C 1
ATOM 911 O O . PRO A 1 107 ? -3.603 7.972 -12.868 1.00 94.44 107 PRO A O 1
ATOM 914 N N . LYS A 1 108 ? -4.876 8.607 -11.137 1.00 94.38 108 LYS A N 1
ATOM 915 C CA . LYS A 1 108 ? -3.984 9.704 -10.723 1.00 94.38 108 LYS A CA 1
ATOM 916 C C . LYS A 1 108 ? -2.681 9.202 -10.097 1.00 94.38 108 LYS A C 1
ATOM 918 O O . LYS A 1 108 ? -1.697 9.929 -10.041 1.00 94.38 108 LYS A O 1
ATOM 923 N N . THR A 1 109 ? -2.715 7.986 -9.564 1.00 96.25 109 THR A N 1
ATOM 924 C CA . THR A 1 109 ? -1.665 7.343 -8.773 1.00 96.25 109 THR A CA 1
ATOM 925 C C . THR A 1 109 ? -1.859 5.827 -8.849 1.00 96.25 109 THR A C 1
ATOM 927 O O . THR A 1 109 ? -2.962 5.361 -9.117 1.00 96.25 109 THR A O 1
ATOM 930 N N . LEU A 1 110 ? -0.803 5.065 -8.598 1.00 97.06 110 LEU A N 1
ATOM 931 C CA . LEU A 1 110 ? -0.810 3.620 -8.346 1.00 97.06 110 LEU A CA 1
ATOM 932 C C . LEU A 1 110 ? -0.581 3.305 -6.860 1.00 97.06 110 LEU A C 1
ATOM 934 O O . LEU A 1 110 ? -0.551 2.140 -6.477 1.00 97.06 110 LEU A O 1
ATOM 938 N N . ILE A 1 111 ? -0.393 4.326 -6.024 1.00 97.38 111 ILE A N 1
ATOM 939 C CA . ILE A 1 111 ? -0.137 4.205 -4.592 1.00 97.38 111 ILE A CA 1
ATOM 940 C C . ILE A 1 111 ? -1.342 4.739 -3.824 1.00 97.38 111 ILE A C 1
ATOM 942 O O . ILE A 1 111 ? -1.709 5.907 -3.981 1.00 97.38 111 ILE A O 1
ATOM 946 N N . TRP A 1 112 ? -1.897 3.907 -2.941 1.00 97.88 112 TRP A N 1
ATOM 947 C CA . TRP A 1 112 ? -2.793 4.329 -1.868 1.00 97.88 112 TRP A CA 1
ATOM 948 C C . TRP A 1 112 ? -2.054 4.278 -0.519 1.00 97.88 112 TRP A C 1
ATOM 950 O O . TRP A 1 112 ? -1.872 3.201 0.055 1.00 97.88 112 TRP A O 1
ATOM 960 N N . PRO A 1 113 ? -1.580 5.424 -0.002 1.00 97.06 113 PRO A N 1
ATOM 961 C CA . PRO A 1 113 ? -0.857 5.455 1.258 1.00 97.06 113 PRO A CA 1
ATOM 962 C C . PRO A 1 113 ? -1.811 5.591 2.45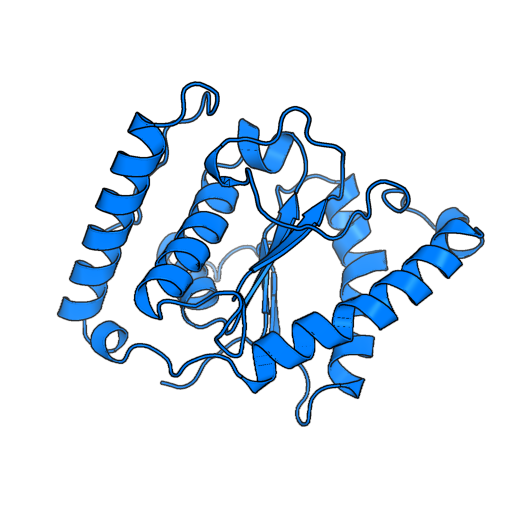1 1.00 97.06 113 PRO A C 1
ATOM 964 O O . PRO A 1 113 ? -2.687 6.460 2.491 1.00 97.06 113 PRO A O 1
ATOM 967 N N . VAL A 1 114 ? -1.602 4.739 3.454 1.00 97.38 114 VAL A N 1
ATOM 968 C CA . VAL A 1 114 ? -2.405 4.639 4.677 1.00 97.38 114 VAL A CA 1
ATOM 969 C C . VAL A 1 114 ? -1.516 4.919 5.884 1.00 97.38 114 VAL A C 1
ATOM 971 O O . VAL A 1 114 ? -0.597 4.160 6.160 1.00 97.38 114 VAL A O 1
ATOM 974 N N . ILE A 1 115 ? -1.788 5.972 6.657 1.00 96.56 115 ILE A N 1
ATOM 975 C CA . ILE A 1 115 ? -1.091 6.208 7.933 1.00 96.56 115 ILE A CA 1
ATOM 976 C C . ILE A 1 115 ? -1.735 5.337 9.018 1.00 96.56 115 ILE A C 1
ATOM 978 O O . ILE A 1 115 ? -2.836 5.629 9.476 1.00 96.56 115 ILE A O 1
ATOM 982 N N . TYR A 1 116 ? -1.038 4.290 9.461 1.00 96.38 116 TYR A N 1
ATOM 983 C CA . TYR A 1 116 ? -1.433 3.444 10.601 1.00 96.38 116 TYR A CA 1
ATOM 984 C C . TYR A 1 116 ? -0.922 3.994 11.941 1.00 96.38 116 TYR A C 1
ATOM 986 O O . TYR A 1 116 ? -1.551 3.856 12.993 1.00 96.38 116 TYR A O 1
ATOM 994 N N . ARG A 1 117 ? 0.242 4.644 11.925 1.00 94.12 117 ARG A N 1
ATOM 995 C CA . ARG A 1 117 ? 0.784 5.376 13.073 1.00 94.12 117 ARG A CA 1
ATOM 996 C C . ARG A 1 117 ? 1.460 6.635 12.568 1.00 94.12 117 ARG A C 1
ATOM 998 O O . ARG A 1 117 ? 2.191 6.562 11.586 1.00 94.12 117 ARG A O 1
ATOM 1005 N N . GLU A 1 118 ? 1.216 7.753 13.246 1.00 90.62 118 GLU A N 1
ATOM 1006 C CA . GLU A 1 118 ? 1.733 9.059 12.843 1.00 90.62 118 GLU A CA 1
ATOM 1007 C C . GLU A 1 118 ? 3.250 9.015 12.612 1.00 90.62 118 GLU A C 1
ATOM 1009 O O . GLU A 1 118 ? 4.015 8.473 13.418 1.00 90.62 118 GLU A O 1
ATOM 1014 N N . VAL A 1 119 ? 3.663 9.564 11.472 1.00 85.31 119 VAL A N 1
ATOM 1015 C CA . VAL A 1 119 ? 5.055 9.703 11.055 1.00 85.31 119 VAL A CA 1
ATOM 1016 C C . VAL A 1 119 ? 5.323 11.196 10.954 1.00 85.31 119 VAL A C 1
ATOM 1018 O O . VAL A 1 119 ? 4.782 11.855 10.071 1.00 85.31 119 VAL A O 1
ATOM 1021 N N . ASN A 1 120 ? 6.119 11.729 11.879 1.00 82.00 120 ASN A N 1
ATOM 1022 C CA . ASN A 1 120 ? 6.427 13.152 11.927 1.00 82.00 120 ASN A CA 1
ATOM 1023 C C . ASN A 1 120 ? 7.935 13.379 12.179 1.00 82.00 120 ASN A C 1
ATOM 1025 O O . ASN A 1 120 ? 8.464 12.837 13.160 1.00 82.00 120 ASN A O 1
ATOM 1029 N N . PRO A 1 121 ? 8.629 14.143 11.311 1.00 83.00 121 PRO A N 1
ATOM 1030 C CA . PRO A 1 121 ? 8.167 14.566 9.982 1.00 83.00 121 PRO A CA 1
ATOM 1031 C C . PRO A 1 121 ? 8.004 13.364 9.038 1.00 83.00 121 PRO A C 1
ATOM 1033 O O . PRO A 1 121 ? 8.594 12.302 9.265 1.00 83.00 121 PRO A O 1
ATOM 1036 N N . LEU A 1 122 ? 7.200 13.527 7.984 1.00 84.94 122 LEU A N 1
ATOM 1037 C CA . LEU A 1 122 ? 7.222 12.580 6.871 1.00 84.94 122 LEU A CA 1
ATOM 1038 C C . LEU A 1 122 ? 8.576 12.671 6.150 1.00 84.94 122 LEU A C 1
ATOM 1040 O O . LEU A 1 122 ? 9.094 13.779 5.987 1.00 84.94 122 LEU A O 1
ATOM 1044 N N . PRO A 1 123 ? 9.145 11.532 5.723 1.00 86.81 123 PRO A N 1
ATOM 1045 C CA . PRO A 1 123 ? 10.354 11.521 4.908 1.00 86.81 123 PRO A CA 1
ATOM 1046 C C . PRO A 1 123 ? 10.109 12.207 3.562 1.00 86.81 123 PRO A C 1
ATOM 1048 O O . PRO A 1 123 ? 8.977 12.241 3.071 1.00 86.81 123 PRO A O 1
ATOM 1051 N N . GLU A 1 124 ? 11.165 12.733 2.945 1.00 84.88 124 GLU A N 1
ATOM 1052 C CA . GLU A 1 124 ? 11.061 13.525 1.715 1.00 84.88 124 GLU A CA 1
ATOM 1053 C C . GLU A 1 124 ? 10.451 12.709 0.570 1.00 84.88 124 GLU A C 1
ATOM 1055 O O . GLU A 1 124 ? 9.612 13.212 -0.177 1.00 84.88 124 GLU A O 1
ATOM 1060 N N . ILE A 1 125 ? 10.753 11.408 0.507 1.00 86.00 125 ILE A N 1
ATOM 1061 C CA . ILE A 1 125 ? 10.179 10.493 -0.491 1.00 86.00 125 ILE A CA 1
ATOM 1062 C C . ILE A 1 125 ? 8.652 10.396 -0.447 1.00 86.00 125 ILE A C 1
ATOM 1064 O O . ILE A 1 125 ? 8.040 10.076 -1.474 1.00 86.00 125 ILE A O 1
ATOM 1068 N N . ALA A 1 126 ? 8.061 10.667 0.718 1.00 87.75 126 ALA A N 1
ATOM 1069 C CA . ALA A 1 126 ? 6.627 10.677 0.977 1.00 87.75 126 ALA A CA 1
ATOM 1070 C C . ALA A 1 126 ? 6.071 12.101 1.166 1.00 87.75 126 ALA A C 1
ATOM 1072 O O . ALA A 1 126 ? 4.863 12.274 1.342 1.00 87.75 126 ALA A O 1
ATOM 1073 N N . SER A 1 127 ? 6.931 13.122 1.126 1.00 81.62 127 SER A N 1
ATOM 1074 C CA . SER A 1 127 ? 6.530 14.518 1.239 1.00 81.62 127 SER A CA 1
ATOM 1075 C C . SER A 1 127 ? 5.672 14.921 0.040 1.00 81.62 127 SER A C 1
ATOM 1077 O O . SER A 1 127 ? 5.904 14.498 -1.092 1.00 81.62 127 SER A O 1
ATOM 1079 N N . GLY A 1 128 ? 4.628 15.709 0.294 1.00 84.44 128 GLY A N 1
ATOM 1080 C CA . GLY A 1 128 ? 3.676 16.144 -0.731 1.00 84.44 128 GLY A CA 1
ATOM 1081 C C . GLY A 1 128 ? 2.653 15.088 -1.169 1.00 84.44 128 GLY A C 1
ATOM 1082 O O . GLY A 1 128 ? 1.736 15.425 -1.918 1.00 84.44 128 GLY A O 1
ATOM 1083 N N . LEU A 1 129 ? 2.743 13.841 -0.688 1.00 89.81 129 LEU A N 1
ATOM 1084 C CA . LEU A 1 129 ? 1.710 12.838 -0.936 1.00 89.81 129 LEU A CA 1
ATOM 1085 C C . LEU A 1 129 ? 0.507 13.044 -0.012 1.00 89.81 129 LEU A C 1
ATOM 1087 O O . LEU A 1 129 ? 0.643 13.190 1.203 1.00 89.81 129 LEU A O 1
ATOM 1091 N N . GLN A 1 130 ? -0.687 13.002 -0.598 1.00 92.62 130 GLN A N 1
ATOM 1092 C CA . GLN A 1 130 ? -1.931 12.857 0.154 1.00 92.62 130 GLN A CA 1
ATOM 1093 C C . GLN A 1 130 ? -2.046 11.422 0.663 1.00 92.62 130 GLN A C 1
ATOM 1095 O O . GLN A 1 130 ? -1.742 10.485 -0.072 1.00 92.62 130 GLN A O 1
ATOM 1100 N N . TYR A 1 131 ? -2.506 11.254 1.900 1.00 95.06 131 TYR A N 1
ATOM 1101 C CA . TYR A 1 131 ? -2.650 9.951 2.541 1.00 95.06 131 TYR A CA 1
ATOM 1102 C C . TYR A 1 131 ? -3.978 9.818 3.271 1.00 95.06 131 TYR A C 1
ATOM 1104 O O . TYR A 1 131 ? -4.546 10.789 3.775 1.00 95.06 131 TYR A O 1
ATOM 1112 N N . SER A 1 132 ? -4.453 8.582 3.384 1.00 96.44 132 SER A N 1
ATOM 1113 C CA . SER A 1 132 ? -5.582 8.272 4.246 1.00 96.44 132 SER A CA 1
ATOM 1114 C C . SER A 1 132 ? -5.095 8.057 5.676 1.00 96.44 132 SER A C 1
ATOM 1116 O O . SER A 1 132 ? -4.348 7.122 5.957 1.00 96.44 132 SER A O 1
ATOM 1118 N N . ASN A 1 133 ? -5.532 8.907 6.606 1.00 96.19 133 ASN A N 1
ATOM 1119 C CA . ASN A 1 133 ? -5.176 8.753 8.013 1.00 96.19 133 ASN A CA 1
ATOM 1120 C C . ASN A 1 133 ? -6.072 7.721 8.721 1.00 96.19 133 ASN A C 1
ATOM 1122 O O . ASN A 1 133 ? -7.280 7.921 8.825 1.00 96.19 133 ASN A O 1
ATOM 1126 N N . TYR A 1 134 ? -5.469 6.637 9.205 1.00 97.38 134 TYR A N 1
ATOM 1127 C CA . TYR A 1 134 ? -6.104 5.568 9.978 1.00 97.38 134 TYR A CA 1
ATOM 1128 C C . TYR A 1 134 ? -5.494 5.421 11.384 1.00 97.38 134 TYR A C 1
ATOM 1130 O O . TYR A 1 134 ? -5.767 4.435 12.069 1.00 97.38 134 TYR A O 1
ATOM 1138 N N . SER A 1 135 ? -4.687 6.385 11.846 1.00 95.62 135 SER A N 1
ATOM 1139 C CA . SER A 1 135 ? -3.961 6.275 13.118 1.00 95.62 135 SER A CA 1
ATOM 1140 C C . SER A 1 135 ? -4.869 6.163 14.344 1.00 95.62 135 SER A C 1
ATOM 1142 O O . SER A 1 135 ? -4.464 5.573 15.342 1.00 95.62 135 SER A O 1
ATOM 1144 N N . GLU A 1 136 ? -6.103 6.662 14.260 1.00 95.00 136 GLU A N 1
ATOM 1145 C CA . GLU A 1 136 ? -7.121 6.548 15.313 1.00 95.00 136 GLU A CA 1
ATOM 1146 C C . GLU A 1 136 ? -7.765 5.150 15.392 1.00 95.00 136 GLU A C 1
ATOM 1148 O O . GLU A 1 136 ? -8.452 4.831 16.363 1.00 95.00 136 GLU A O 1
ATOM 1153 N N . PHE A 1 137 ? -7.544 4.298 14.385 1.00 96.06 137 PHE A N 1
ATOM 1154 C CA . PHE A 1 137 ? -8.149 2.967 14.265 1.00 96.06 137 PHE A CA 1
ATOM 1155 C C . PHE A 1 137 ? -7.144 1.835 14.488 1.00 96.06 137 PHE A C 1
ATOM 1157 O O . PHE A 1 137 ? -7.402 0.707 14.089 1.00 96.06 137 PHE A O 1
ATOM 1164 N N . ASN A 1 138 ? -5.999 2.115 15.111 1.00 93.19 138 ASN A N 1
ATOM 1165 C CA . ASN A 1 138 ? -4.872 1.184 15.231 1.00 93.19 138 ASN A CA 1
ATOM 1166 C C . ASN A 1 138 ? -4.935 0.227 16.439 1.00 93.19 138 ASN A C 1
ATOM 1168 O O . ASN A 1 138 ? -3.919 -0.373 16.806 1.00 93.19 138 ASN A O 1
ATOM 1172 N N . LEU A 1 139 ? -6.110 0.092 17.054 1.00 94.12 139 LEU A N 1
ATOM 1173 C CA . LEU A 1 139 ? -6.366 -0.830 18.159 1.00 94.12 139 LEU A CA 1
ATOM 1174 C C . LEU A 1 139 ? -6.719 -2.228 17.634 1.00 94.12 139 LEU A C 1
ATOM 1176 O O . LEU A 1 139 ? -7.208 -2.380 16.518 1.00 94.12 139 LEU A O 1
ATOM 1180 N N . VAL A 1 140 ? -6.476 -3.247 18.458 1.00 93.75 140 VAL A N 1
ATOM 1181 C CA . VAL A 1 140 ? -6.755 -4.661 18.154 1.00 93.75 140 VAL A CA 1
ATOM 1182 C C . VAL A 1 140 ? -7.552 -5.319 19.284 1.00 93.75 140 VAL A C 1
ATOM 1184 O O . VAL A 1 140 ? -7.646 -4.767 20.383 1.00 93.75 140 VAL A O 1
ATOM 1187 N N . GLY A 1 141 ? -8.092 -6.512 19.017 1.00 92.56 141 GLY A N 1
ATOM 1188 C CA . GLY A 1 141 ? -8.843 -7.331 19.972 1.00 92.56 141 GLY A CA 1
ATOM 1189 C C . GLY A 1 141 ? -10.348 -7.045 20.017 1.00 92.56 141 GLY A C 1
ATOM 1190 O O . GLY A 1 141 ? -10.821 -5.991 19.594 1.00 92.56 141 GLY A O 1
ATOM 1191 N N . ASP A 1 142 ? -11.106 -7.986 20.584 1.00 92.31 142 ASP A N 1
ATOM 1192 C CA . ASP A 1 142 ? -12.579 -8.040 20.532 1.00 92.31 142 ASP A CA 1
ATOM 1193 C C . ASP A 1 142 ? -13.290 -6.770 21.013 1.00 92.31 142 ASP A C 1
ATOM 1195 O O . ASP A 1 142 ? -14.357 -6.402 20.515 1.00 92.31 142 ASP A O 1
ATOM 1199 N N . ALA A 1 143 ? -12.702 -6.076 21.989 1.00 93.25 143 ALA A N 1
ATOM 1200 C CA . ALA A 1 143 ? -13.265 -4.841 22.518 1.00 93.25 143 ALA A CA 1
ATOM 1201 C 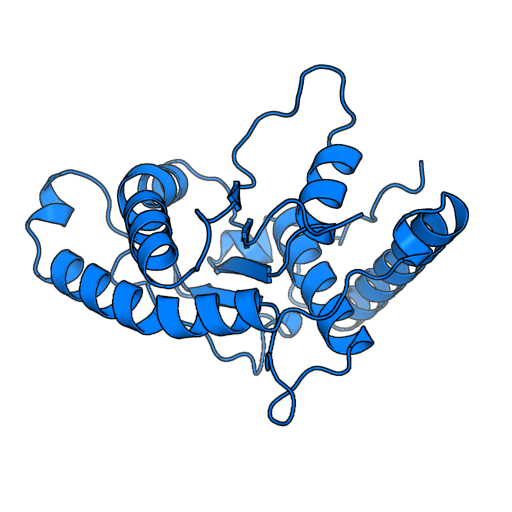C . ALA A 1 143 ? -13.363 -3.751 21.440 1.00 93.25 143 ALA A C 1
ATOM 1203 O O . ALA A 1 143 ? -14.323 -2.982 21.454 1.00 93.25 143 ALA A O 1
ATOM 1204 N N . PHE A 1 144 ? -12.420 -3.711 20.488 1.00 94.50 144 PHE A N 1
ATOM 1205 C CA . PHE A 1 144 ? -12.397 -2.719 19.416 1.00 94.50 144 PHE A CA 1
ATOM 1206 C C . PHE A 1 144 ? -13.656 -2.786 18.546 1.00 94.50 144 PHE A C 1
ATOM 1208 O O . PHE A 1 144 ? -14.255 -1.741 18.288 1.00 94.50 144 PHE A O 1
ATOM 1215 N N . PHE A 1 145 ? -14.130 -3.987 18.198 1.00 93.56 145 PHE A N 1
ATOM 1216 C CA . PHE A 1 145 ? -15.323 -4.197 17.362 1.00 93.56 145 PHE A CA 1
ATOM 1217 C C . PHE A 1 145 ? -16.606 -3.594 17.954 1.00 93.56 145 PHE A C 1
ATOM 1219 O O . PHE A 1 145 ? -17.556 -3.310 17.229 1.00 93.56 145 PHE A O 1
ATOM 1226 N N . LYS A 1 146 ? -16.639 -3.363 19.272 1.00 94.69 146 LYS A N 1
ATOM 1227 C CA . LYS A 1 146 ? -17.781 -2.766 19.983 1.00 94.69 146 LYS A CA 1
ATOM 1228 C C . LYS A 1 146 ? -17.647 -1.252 20.176 1.00 94.69 146 LYS A C 1
ATOM 1230 O O . LYS A 1 146 ? -18.506 -0.633 20.800 1.00 94.69 146 LYS A O 1
ATOM 1235 N N . THR A 1 147 ? -16.573 -0.641 19.679 1.00 96.12 147 THR A N 1
ATOM 1236 C CA . THR A 1 147 ? -16.317 0.796 19.840 1.00 96.12 147 THR A CA 1
ATOM 1237 C C . THR A 1 147 ? -16.943 1.630 18.726 1.00 96.12 147 THR A C 1
ATOM 1239 O O . THR A 1 147 ? -17.098 1.192 17.586 1.00 96.12 147 THR A O 1
ATOM 1242 N N . LYS A 1 148 ? -17.202 2.909 19.025 1.00 96.00 148 LYS A N 1
ATOM 1243 C CA . LYS A 1 148 ? -17.527 3.913 18.000 1.00 96.00 148 LYS A CA 1
ATOM 1244 C C . LYS A 1 148 ? -16.397 4.062 16.971 1.00 96.00 148 LYS A C 1
ATOM 1246 O O . LYS A 1 148 ? -16.682 4.317 15.804 1.00 96.00 148 LYS A O 1
ATOM 1251 N N . SER A 1 149 ? -15.141 3.884 17.385 1.00 95.12 149 SER A N 1
ATOM 1252 C CA . SER A 1 149 ? -13.979 3.954 16.495 1.00 95.12 149 SER A CA 1
ATOM 1253 C C . SER A 1 149 ? -14.030 2.891 15.401 1.00 95.12 149 SER A C 1
ATOM 1255 O O . SER A 1 149 ? -13.717 3.205 14.261 1.00 95.12 149 SER A O 1
ATOM 1257 N N . TYR A 1 150 ? -14.503 1.677 15.694 1.00 96.56 150 TYR A N 1
ATOM 1258 C CA . TYR A 1 150 ? -14.660 0.642 14.668 1.00 96.56 150 TYR A CA 1
ATOM 1259 C C . TYR A 1 150 ? -15.757 0.975 13.646 1.00 96.56 150 TYR A C 1
ATOM 1261 O O . TYR A 1 150 ? -15.550 0.822 12.445 1.00 96.56 150 TYR A O 1
ATOM 1269 N N . LEU A 1 151 ? -16.885 1.545 14.083 1.00 96.69 151 LEU A N 1
ATOM 1270 C CA . LEU A 1 151 ? -17.909 2.039 13.153 1.00 96.69 151 LEU A CA 1
ATOM 1271 C C . LEU A 1 151 ? -17.369 3.160 12.244 1.00 96.69 151 LEU A C 1
ATOM 1273 O O . LEU A 1 151 ? -17.689 3.220 11.057 1.00 96.69 151 LEU A O 1
ATOM 1277 N N . LEU A 1 152 ? -16.560 4.070 12.797 1.00 97.88 152 LEU A N 1
ATOM 1278 C CA . LEU A 1 152 ? -15.914 5.136 12.025 1.00 97.88 152 LEU A CA 1
ATOM 1279 C C . LEU A 1 152 ? -14.867 4.578 11.054 1.00 97.88 152 LEU A C 1
ATOM 1281 O O . LEU A 1 152 ? -14.813 5.031 9.912 1.00 97.88 152 LEU A O 1
ATOM 1285 N N . PHE A 1 153 ? -14.105 3.568 11.478 1.00 98.06 153 PHE A N 1
ATOM 1286 C CA . PHE A 1 153 ? -13.178 2.825 10.632 1.00 98.06 153 PHE A CA 1
ATOM 1287 C C . PHE A 1 153 ? -13.895 2.219 9.422 1.00 98.06 153 PHE A C 1
ATOM 1289 O O . PHE A 1 153 ? -13.499 2.494 8.294 1.00 98.06 153 PHE A O 1
ATOM 1296 N N . GLN A 1 154 ? -14.985 1.475 9.641 1.00 97.62 154 GLN A N 1
ATOM 1297 C CA . GLN A 1 154 ? -15.769 0.849 8.570 1.00 97.62 154 GLN A CA 1
ATOM 1298 C C . GLN A 1 154 ? -16.275 1.881 7.555 1.00 97.62 154 GLN A C 1
ATOM 1300 O O . GLN A 1 154 ? -16.069 1.726 6.354 1.00 97.62 154 GLN A O 1
ATOM 1305 N N . LYS A 1 155 ? -16.877 2.979 8.033 1.00 97.69 155 LYS A N 1
ATOM 1306 C CA . LYS A 1 155 ? -17.375 4.058 7.163 1.00 97.69 155 LYS A CA 1
ATOM 1307 C C . LYS A 1 155 ? -16.256 4.731 6.373 1.00 97.69 155 LYS A C 1
ATOM 1309 O O . LYS A 1 155 ? -16.446 5.073 5.206 1.00 97.69 155 LYS A O 1
ATOM 1314 N N . LYS A 1 156 ? -15.101 4.953 7.009 1.00 98.00 156 LYS A N 1
ATOM 1315 C CA . LYS A 1 156 ? -13.939 5.539 6.341 1.00 98.00 156 LYS A CA 1
ATOM 1316 C C . LYS A 1 156 ? -13.387 4.595 5.276 1.00 98.00 156 LYS A C 1
ATOM 1318 O O . LYS A 1 156 ? -13.137 5.050 4.166 1.00 98.00 156 LYS A O 1
ATOM 1323 N N . LEU A 1 157 ? -13.245 3.311 5.599 1.00 98.00 157 LEU A N 1
ATOM 1324 C CA . LEU A 1 157 ? -12.760 2.297 4.671 1.00 98.00 157 LEU A CA 1
ATOM 1325 C C . LEU A 1 157 ? -13.676 2.192 3.459 1.00 98.00 157 LEU A C 1
ATOM 1327 O O . LEU A 1 157 ? -13.204 2.380 2.348 1.00 98.00 157 LEU A O 1
ATOM 1331 N N . GLN A 1 158 ? -14.985 2.045 3.662 1.00 96.75 158 GLN A N 1
ATOM 1332 C CA . GLN A 1 158 ? -15.962 2.003 2.572 1.00 96.75 158 GLN A CA 1
ATOM 1333 C C . GLN A 1 158 ? -15.862 3.223 1.639 1.00 96.75 158 GLN A C 1
ATOM 1335 O O . GLN A 1 158 ? -15.953 3.093 0.421 1.00 96.75 158 GLN A O 1
ATOM 1340 N N . LYS A 1 159 ? -15.647 4.424 2.193 1.00 96.50 159 LYS A N 1
ATOM 1341 C CA . LYS A 1 159 ? -15.427 5.629 1.382 1.00 96.50 159 LYS A CA 1
ATOM 1342 C C . LYS A 1 159 ? -14.119 5.548 0.593 1.00 96.50 159 LYS A C 1
ATOM 1344 O O . LYS A 1 159 ? -14.103 5.902 -0.583 1.00 96.50 159 LYS A O 1
ATOM 1349 N N . ASP A 1 160 ? -13.035 5.142 1.246 1.00 97.19 160 ASP A N 1
ATOM 1350 C CA . ASP A 1 160 ? -11.706 5.154 0.644 1.00 97.19 160 ASP A CA 1
ATOM 1351 C C . ASP A 1 160 ? -11.527 4.054 -0.421 1.00 97.19 160 ASP A C 1
ATOM 1353 O O . ASP A 1 160 ? -10.792 4.260 -1.385 1.00 97.19 160 ASP A O 1
ATOM 1357 N N . ILE A 1 161 ? -12.232 2.921 -0.294 1.00 97.50 161 ILE A N 1
ATOM 1358 C CA . ILE A 1 161 ? -12.186 1.805 -1.254 1.00 97.50 161 ILE A CA 1
ATOM 1359 C C . ILE A 1 161 ? -12.562 2.246 -2.667 1.00 97.50 161 ILE A C 1
ATOM 1361 O O . ILE A 1 161 ? -11.963 1.764 -3.625 1.00 97.50 161 ILE A O 1
ATOM 1365 N N . LYS A 1 162 ? -13.469 3.216 -2.816 1.00 95.06 162 LYS A N 1
ATOM 1366 C CA . LYS A 1 162 ? -13.831 3.757 -4.133 1.00 95.06 162 LYS A CA 1
ATOM 1367 C C . LYS A 1 162 ? -12.613 4.290 -4.879 1.00 95.06 162 LYS A C 1
ATOM 1369 O O . LYS A 1 162 ? -12.428 3.974 -6.049 1.00 95.06 162 LYS A O 1
ATOM 1374 N N . TYR A 1 163 ? -11.716 4.989 -4.184 1.00 94.31 163 TYR A N 1
ATOM 1375 C CA . TYR A 1 163 ? -10.465 5.450 -4.788 1.00 94.31 163 TYR A CA 1
ATOM 1376 C C . TYR A 1 163 ? -9.565 4.283 -5.202 1.00 94.31 163 TYR A C 1
ATOM 1378 O O . TYR A 1 163 ? -8.932 4.343 -6.248 1.00 94.31 163 TYR A O 1
ATOM 1386 N N . VAL A 1 164 ? -9.515 3.208 -4.414 1.00 97.12 164 VAL A N 1
ATOM 1387 C CA . VAL A 1 164 ? -8.707 2.023 -4.741 1.00 97.12 164 VAL A CA 1
ATOM 1388 C C . VAL A 1 164 ? -9.273 1.287 -5.956 1.00 97.12 164 VAL A C 1
ATOM 1390 O O . VAL A 1 164 ? -8.510 0.908 -6.844 1.00 97.12 164 VAL A O 1
ATOM 1393 N N . SER A 1 165 ? -10.599 1.157 -6.041 1.00 97.19 165 SER A N 1
ATOM 1394 C CA . SER A 1 165 ? -11.279 0.568 -7.197 1.00 97.19 165 SER A CA 1
ATOM 1395 C C . SER A 1 165 ? -11.001 1.355 -8.484 1.00 97.19 165 SER A C 1
ATOM 1397 O O . SER A 1 165 ? -10.661 0.754 -9.499 1.00 97.19 165 SER A O 1
ATOM 1399 N N . GLU A 1 166 ? -11.001 2.696 -8.436 1.00 95.88 166 GLU A N 1
ATOM 1400 C CA . GLU A 1 166 ? -10.640 3.541 -9.583 1.00 95.88 166 GLU A CA 1
ATOM 1401 C C . GLU A 1 166 ? -9.194 3.304 -10.035 1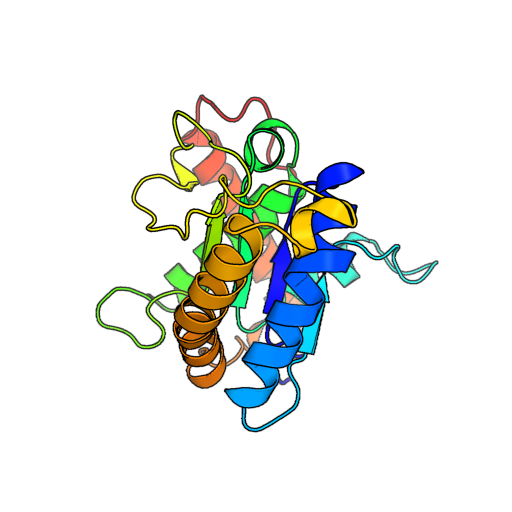.00 95.88 166 GLU A C 1
ATOM 1403 O O . GLU A 1 166 ? -8.923 3.250 -11.236 1.00 95.88 166 GLU A O 1
ATOM 1408 N N . ILE A 1 167 ? -8.260 3.124 -9.091 1.00 97.19 167 ILE A N 1
ATOM 1409 C CA . ILE A 1 167 ? -6.873 2.788 -9.430 1.00 97.19 167 ILE A CA 1
ATOM 1410 C C . ILE A 1 167 ? -6.813 1.448 -10.173 1.00 97.19 167 ILE A C 1
ATOM 1412 O O . ILE A 1 167 ? -6.134 1.342 -11.193 1.00 97.19 167 ILE A O 1
ATOM 1416 N N . ILE A 1 168 ? -7.534 0.439 -9.685 1.00 97.56 168 ILE A N 1
ATOM 1417 C CA . ILE A 1 168 ? -7.540 -0.921 -10.240 1.00 97.56 168 ILE A CA 1
ATOM 1418 C C . ILE A 1 168 ? -8.184 -0.960 -11.629 1.00 97.56 168 ILE A C 1
ATOM 1420 O O . ILE A 1 168 ? -7.634 -1.577 -12.542 1.00 97.56 168 ILE A O 1
ATOM 1424 N N . LEU A 1 169 ? -9.331 -0.304 -11.808 1.00 96.75 169 LEU A N 1
ATOM 1425 C CA . LEU A 1 169 ? -10.086 -0.321 -13.063 1.00 96.75 169 LEU A CA 1
ATOM 1426 C C . LEU A 1 169 ? -9.375 0.435 -14.189 1.00 96.75 169 LEU A C 1
ATOM 1428 O O . LEU A 1 169 ? -9.533 0.084 -15.357 1.00 96.75 169 LEU A O 1
ATOM 1432 N N . HIS A 1 170 ? -8.576 1.446 -13.847 1.00 96.44 170 HIS A N 1
ATOM 1433 C CA . HIS A 1 170 ? -7.875 2.275 -14.827 1.00 96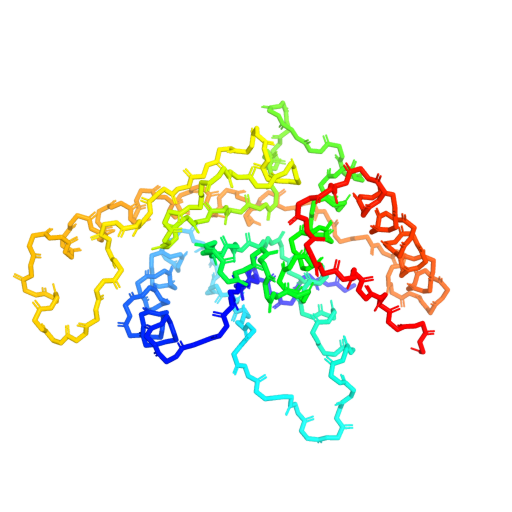.44 170 HIS A CA 1
ATOM 1434 C C . HIS A 1 170 ? -6.371 2.004 -14.915 1.00 96.44 170 HIS A C 1
ATOM 1436 O O . HIS A 1 170 ? -5.683 2.699 -15.662 1.00 96.44 170 HIS A O 1
ATOM 1442 N N . ALA A 1 171 ? -5.844 1.024 -14.172 1.00 95.94 171 ALA A N 1
ATOM 1443 C CA . ALA A 1 171 ? -4.413 0.741 -14.133 1.00 95.94 171 ALA A CA 1
ATOM 1444 C C . ALA A 1 171 ? -3.818 0.655 -15.555 1.00 95.94 171 ALA A C 1
ATOM 1446 O O . ALA A 1 171 ? -4.386 -0.024 -16.416 1.00 95.94 171 ALA A O 1
ATOM 1447 N N . PRO A 1 172 ? -2.679 1.327 -15.818 1.00 93.69 172 PRO A N 1
ATOM 1448 C CA . PRO A 1 172 ? -2.069 1.325 -17.142 1.00 93.69 172 PRO A CA 1
ATOM 1449 C C . PRO A 1 172 ? -1.708 -0.105 -17.560 1.00 93.69 172 PRO A C 1
ATOM 1451 O O . PRO A 1 172 ? -1.536 -0.968 -16.693 1.00 93.69 172 PRO A O 1
ATOM 1454 N N . PRO A 1 173 ? -1.562 -0.395 -18.862 1.00 90.81 173 PRO A N 1
ATOM 1455 C CA . PRO A 1 173 ? -1.150 -1.721 -19.300 1.00 90.81 173 PRO A CA 1
ATOM 1456 C C . PRO A 1 173 ? 0.216 -2.085 -18.704 1.00 90.81 173 PRO A C 1
ATOM 1458 O O . PRO A 1 173 ? 1.049 -1.222 -18.420 1.00 90.81 173 PRO A O 1
ATOM 1461 N N . LEU A 1 174 ? 0.442 -3.378 -18.480 1.00 86.31 174 LEU A N 1
ATOM 1462 C CA . LEU A 1 174 ? 1.733 -3.846 -17.992 1.00 86.31 174 LEU A CA 1
ATOM 1463 C C . LEU A 1 174 ? 2.820 -3.534 -19.033 1.00 86.31 174 LEU A C 1
ATOM 1465 O O . LEU A 1 174 ? 2.605 -3.714 -20.232 1.00 86.31 174 LEU A O 1
ATOM 1469 N N . ASN A 1 175 ? 3.995 -3.093 -18.581 1.00 81.00 175 ASN A N 1
ATOM 1470 C CA . ASN A 1 175 ? 5.137 -2.917 -19.472 1.00 81.00 175 ASN A CA 1
ATOM 1471 C C . ASN A 1 175 ? 5.637 -4.290 -19.958 1.00 81.00 175 ASN A C 1
ATOM 1473 O O . ASN A 1 175 ? 6.124 -5.096 -19.163 1.00 81.00 175 ASN A O 1
ATOM 1477 N N . THR A 1 176 ? 5.533 -4.535 -21.264 1.00 80.88 176 THR A N 1
ATOM 1478 C CA . THR A 1 176 ? 5.886 -5.808 -21.905 1.00 80.88 176 THR A CA 1
ATOM 1479 C C . THR A 1 176 ? 7.391 -6.068 -21.959 1.00 80.88 176 THR A C 1
ATOM 1481 O O . THR A 1 176 ? 7.782 -7.217 -22.144 1.00 80.88 176 THR A O 1
ATOM 1484 N N . GLU A 1 177 ? 8.255 -5.059 -21.754 1.00 79.56 177 GLU A N 1
ATOM 1485 C CA . GLU A 1 177 ? 9.712 -5.276 -21.650 1.00 79.56 177 GLU A CA 1
ATOM 1486 C C . GLU A 1 177 ? 10.037 -6.304 -20.549 1.00 79.56 177 GLU A C 1
ATOM 1488 O O . GLU A 1 177 ? 10.944 -7.123 -20.696 1.00 79.56 177 GLU A O 1
ATOM 1493 N N . TRP A 1 178 ? 9.223 -6.339 -19.490 1.00 73.62 178 TRP A N 1
ATOM 1494 C CA . TRP A 1 178 ? 9.366 -7.255 -18.358 1.00 73.62 178 TRP A CA 1
ATOM 1495 C C . TRP A 1 178 ? 9.131 -8.739 -18.703 1.00 73.62 178 TRP A C 1
ATOM 1497 O O . TRP A 1 178 ? 9.449 -9.628 -17.914 1.00 73.62 178 TRP A O 1
ATOM 1507 N N . GLU A 1 179 ? 8.592 -9.048 -19.879 1.00 79.38 179 GLU A N 1
ATOM 1508 C CA . GLU A 1 179 ? 8.386 -10.436 -20.312 1.00 79.38 179 GLU A CA 1
ATOM 1509 C C . GLU A 1 179 ? 9.680 -11.086 -20.817 1.00 79.38 179 GLU A C 1
ATOM 1511 O O . GLU A 1 179 ? 9.773 -12.310 -20.894 1.00 79.38 179 GLU A O 1
ATOM 1516 N N . THR A 1 180 ? 10.701 -10.276 -21.102 1.00 84.62 180 THR A N 1
ATOM 1517 C CA . THR A 1 180 ? 12.004 -10.726 -21.603 1.00 84.62 180 THR A CA 1
ATOM 1518 C C . THR A 1 180 ? 13.067 -10.668 -20.511 1.00 84.62 180 THR A C 1
ATOM 1520 O O . THR A 1 180 ? 13.024 -9.801 -19.642 1.00 84.62 180 THR A O 1
ATOM 1523 N N . TYR A 1 181 ? 14.057 -11.562 -20.558 1.00 82.00 181 TYR A N 1
ATOM 1524 C CA . TYR A 1 181 ? 15.184 -11.528 -19.617 1.00 82.00 181 TYR A CA 1
ATOM 1525 C C . TYR A 1 181 ? 15.937 -10.185 -19.667 1.00 82.00 181 TYR A C 1
ATOM 1527 O O . TYR A 1 181 ? 16.203 -9.578 -18.632 1.00 82.00 181 TYR A O 1
ATOM 1535 N N . GLU A 1 182 ? 16.202 -9.677 -20.872 1.00 86.06 182 GLU A N 1
ATOM 1536 C CA . GLU A 1 182 ? 16.913 -8.411 -21.085 1.00 86.06 182 GLU A CA 1
ATOM 1537 C C . GLU A 1 182 ? 16.140 -7.210 -20.530 1.00 86.06 182 GLU A C 1
ATOM 1539 O O . GLU A 1 182 ? 16.705 -6.371 -19.826 1.00 86.06 182 GLU A O 1
ATOM 1544 N N . GLY A 1 183 ? 14.831 -7.140 -20.787 1.00 83.94 183 GLY A N 1
ATOM 1545 C CA . GLY A 1 183 ? 14.001 -6.065 -20.256 1.00 83.94 183 GLY A CA 1
ATOM 1546 C C . GLY A 1 183 ? 13.859 -6.129 -18.734 1.00 83.94 183 GLY A C 1
ATOM 1547 O O . GLY A 1 183 ? 13.875 -5.082 -18.086 1.00 83.94 183 GLY A O 1
ATOM 1548 N N . LYS A 1 184 ? 13.831 -7.330 -18.134 1.00 81.94 184 LYS A N 1
ATOM 1549 C CA . LYS A 1 184 ? 13.891 -7.479 -16.669 1.00 81.94 184 LYS A CA 1
ATOM 1550 C C . LYS A 1 184 ? 15.175 -6.897 -16.086 1.00 81.94 184 LYS A C 1
ATOM 1552 O O . LYS A 1 184 ? 15.104 -6.077 -15.170 1.00 81.94 184 LYS A O 1
ATOM 1557 N N . ALA A 1 185 ? 16.330 -7.269 -16.637 1.00 84.75 185 ALA A N 1
ATOM 1558 C CA . ALA A 1 185 ? 17.626 -6.765 -16.186 1.00 84.75 185 ALA A CA 1
ATOM 1559 C C . ALA A 1 185 ? 17.717 -5.233 -16.313 1.00 84.75 185 ALA A C 1
ATOM 1561 O O . ALA A 1 185 ? 18.135 -4.548 -15.379 1.00 84.75 185 ALA A O 1
ATOM 1562 N N . LYS A 1 186 ? 17.236 -4.676 -17.432 1.00 86.25 186 LYS A N 1
ATOM 1563 C CA . LYS A 1 186 ? 17.173 -3.225 -17.668 1.00 86.25 186 LYS A CA 1
ATOM 1564 C C . LYS A 1 186 ? 16.292 -2.502 -16.643 1.00 86.25 186 LYS A C 1
ATOM 1566 O O . LYS A 1 186 ? 16.690 -1.463 -16.116 1.00 86.25 186 LYS A O 1
ATOM 1571 N N . ILE A 1 187 ? 15.114 -3.044 -16.332 1.00 85.06 187 ILE A N 1
ATOM 1572 C CA . ILE A 1 187 ? 14.201 -2.473 -15.328 1.00 85.06 187 ILE A CA 1
ATOM 1573 C C . ILE A 1 187 ? 14.830 -2.521 -13.933 1.00 85.06 187 ILE A C 1
ATOM 1575 O O . ILE A 1 187 ? 14.790 -1.522 -13.217 1.00 85.06 187 ILE A O 1
ATOM 1579 N N . ILE A 1 188 ? 15.453 -3.642 -13.559 1.00 85.50 188 ILE A N 1
ATOM 1580 C CA . ILE A 1 188 ? 16.159 -3.783 -12.277 1.00 85.50 188 ILE A CA 1
ATOM 1581 C C . ILE A 1 188 ? 17.284 -2.751 -12.164 1.00 85.50 188 ILE A C 1
ATOM 1583 O O . ILE A 1 188 ? 17.370 -2.050 -11.156 1.00 85.50 188 ILE A O 1
ATOM 1587 N N . SER A 1 189 ? 18.098 -2.606 -13.210 1.00 86.88 189 SER A N 1
ATOM 1588 C CA . SER A 1 189 ? 19.161 -1.601 -13.275 1.00 86.88 189 SER A CA 1
ATOM 1589 C C . SER A 1 189 ? 18.604 -0.178 -13.116 1.00 86.88 189 SER A C 1
ATOM 1591 O O . SER A 1 189 ? 19.059 0.571 -12.251 1.00 86.88 189 SER A O 1
ATOM 1593 N N . THR A 1 190 ? 17.529 0.154 -13.838 1.00 87.69 190 THR A N 1
ATOM 1594 C CA . THR A 1 190 ? 16.857 1.465 -13.752 1.00 87.69 190 THR A CA 1
ATOM 1595 C C . THR A 1 190 ? 16.322 1.743 -12.343 1.00 87.69 190 THR A C 1
ATOM 1597 O O . THR A 1 190 ? 16.483 2.844 -11.816 1.00 87.69 190 THR A O 1
ATOM 1600 N N . LEU A 1 191 ? 15.720 0.742 -11.695 1.00 87.00 191 LEU A N 1
ATOM 1601 C CA . LEU A 1 191 ? 15.235 0.857 -10.318 1.00 87.00 191 LEU A CA 1
ATOM 1602 C C . LEU A 1 191 ? 16.384 1.039 -9.323 1.00 87.00 191 LEU A C 1
ATOM 1604 O O . LEU A 1 191 ? 16.279 1.857 -8.412 1.00 87.00 191 LEU A O 1
ATOM 1608 N N . ASN A 1 192 ? 17.495 0.325 -9.504 1.00 86.69 192 ASN A N 1
ATOM 1609 C CA . ASN A 1 192 ? 18.678 0.463 -8.656 1.00 86.69 192 ASN A CA 1
ATOM 1610 C C . ASN A 1 192 ? 19.301 1.865 -8.771 1.00 86.69 192 ASN A C 1
ATOM 1612 O O . ASN A 1 192 ? 19.665 2.471 -7.757 1.00 86.69 192 ASN A O 1
ATOM 1616 N N . GLU A 1 193 ? 19.369 2.422 -9.983 1.00 86.81 193 GLU A N 1
ATOM 1617 C CA . GLU A 1 193 ? 19.769 3.816 -10.197 1.00 86.81 193 GLU A CA 1
ATOM 1618 C C . GLU A 1 193 ? 18.790 4.799 -9.548 1.00 86.81 193 GLU A C 1
ATOM 1620 O O . GLU A 1 193 ? 19.217 5.759 -8.901 1.00 86.81 193 GLU A O 1
ATOM 1625 N N . TYR A 1 194 ? 17.482 4.556 -9.682 1.00 85.56 194 TYR A N 1
ATOM 1626 C CA . TYR A 1 194 ? 16.443 5.372 -9.054 1.00 85.56 194 TYR A CA 1
ATOM 1627 C C . TYR A 1 194 ? 16.598 5.392 -7.528 1.00 85.56 194 TYR A C 1
ATOM 1629 O O . TYR A 1 194 ? 16.634 6.465 -6.926 1.00 85.56 194 TYR A O 1
ATOM 1637 N N . PHE A 1 195 ? 16.791 4.232 -6.895 1.00 85.50 195 PHE A N 1
ATOM 1638 C CA . PHE A 1 195 ? 17.020 4.143 -5.451 1.00 85.50 195 PHE A CA 1
ATOM 1639 C C . PHE A 1 195 ? 18.295 4.862 -5.018 1.00 85.50 195 PHE A C 1
ATOM 1641 O O . PHE A 1 195 ? 18.284 5.566 -4.012 1.00 85.50 195 PHE A O 1
ATOM 1648 N N . SER A 1 196 ? 19.375 4.744 -5.793 1.00 83.00 196 SER A N 1
ATOM 1649 C CA . SER A 1 196 ? 20.638 5.432 -5.499 1.00 83.00 196 SER A CA 1
ATOM 1650 C C . SER A 1 196 ? 20.479 6.956 -5.544 1.00 83.00 196 SER A C 1
ATOM 1652 O O . SER A 1 196 ? 20.981 7.657 -4.666 1.00 83.00 196 SER A O 1
ATOM 1654 N N . LYS A 1 197 ? 19.731 7.474 -6.530 1.00 82.75 197 LYS A N 1
ATOM 1655 C CA . LYS A 1 197 ? 19.403 8.905 -6.637 1.00 82.75 197 LYS A CA 1
ATOM 1656 C C . LYS A 1 197 ? 18.578 9.381 -5.444 1.00 82.75 197 LYS A C 1
ATOM 1658 O O . LYS A 1 197 ? 18.908 10.402 -4.852 1.00 82.75 197 LYS A O 1
ATOM 1663 N N . VAL A 1 198 ? 17.547 8.623 -5.071 1.00 78.88 198 VAL A N 1
ATOM 1664 C CA . VAL A 1 198 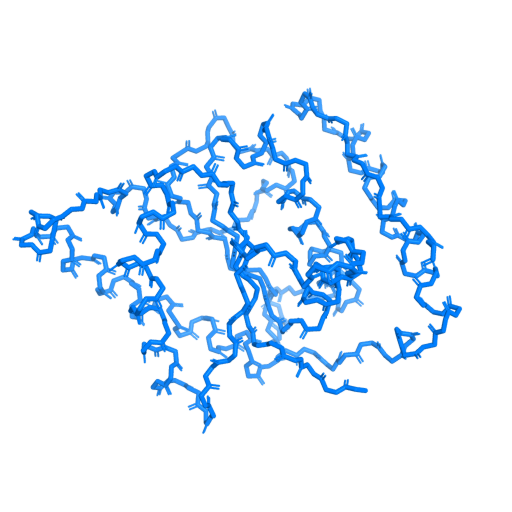? 16.693 8.932 -3.916 1.00 78.88 198 VAL A CA 1
ATOM 1665 C C . VAL A 1 198 ? 17.497 8.935 -2.613 1.00 78.88 198 VAL A C 1
ATOM 1667 O O . VAL A 1 198 ? 17.390 9.875 -1.831 1.00 78.88 198 VAL A O 1
ATOM 1670 N N . GLN A 1 199 ? 18.369 7.946 -2.405 1.00 71.06 199 GLN A N 1
ATOM 1671 C CA . GLN A 1 199 ? 19.218 7.879 -1.215 1.00 71.06 199 GLN A CA 1
ATOM 1672 C C . GLN A 1 199 ? 20.183 9.071 -1.113 1.00 71.06 199 GLN A C 1
ATOM 1674 O O . GLN A 1 199 ? 20.466 9.537 -0.013 1.00 71.06 199 GLN A O 1
ATOM 1679 N N . GLY A 1 200 ? 20.683 9.578 -2.244 1.00 61.88 200 GLY A N 1
ATOM 1680 C CA . GLY A 1 200 ? 21.549 10.760 -2.273 1.00 61.88 200 GLY A CA 1
ATOM 1681 C C . GLY A 1 200 ? 20.848 12.061 -1.867 1.00 61.88 200 GLY A C 1
ATOM 1682 O O . GLY A 1 200 ? 21.519 13.002 -1.451 1.00 61.88 200 GLY A O 1
ATOM 1683 N N . ILE A 1 201 ? 19.518 12.113 -1.973 1.00 60.44 201 ILE A N 1
ATOM 1684 C CA . ILE A 1 201 ? 18.698 13.276 -1.606 1.00 60.44 201 ILE A CA 1
ATOM 1685 C C . ILE A 1 201 ? 18.323 13.225 -0.114 1.00 60.44 201 ILE A C 1
ATOM 1687 O O . ILE A 1 201 ? 18.211 14.258 0.542 1.00 60.44 201 ILE A O 1
ATOM 1691 N N . GLU A 1 202 ? 18.195 12.031 0.466 1.00 62.69 202 GLU A N 1
ATOM 1692 C CA . GLU A 1 202 ? 17.526 11.854 1.751 1.00 62.69 202 GLU A CA 1
ATOM 1693 C C . GLU A 1 202 ? 18.481 11.649 2.942 1.00 62.69 202 GLU A C 1
ATOM 1695 O O . GLU A 1 202 ? 18.988 10.558 3.195 1.00 62.69 202 GLU A O 1
ATOM 1700 N N . SER A 1 203 ? 18.672 12.696 3.752 1.00 55.09 203 SER A N 1
ATOM 1701 C CA . SER A 1 203 ? 19.529 12.669 4.955 1.00 55.09 203 SER A CA 1
ATOM 1702 C C . SER A 1 203 ? 18.901 11.997 6.189 1.00 55.09 203 SER A C 1
ATOM 1704 O O . SER A 1 203 ? 19.580 11.792 7.194 1.00 55.09 203 SER A O 1
ATOM 1706 N N . THR A 1 204 ? 17.605 11.664 6.141 1.00 52.41 204 THR A N 1
ATOM 1707 C CA . THR A 1 204 ? 16.833 11.138 7.288 1.00 52.41 204 THR A CA 1
ATOM 1708 C C . THR A 1 204 ? 16.551 9.638 7.224 1.00 52.41 204 THR A C 1
ATOM 1710 O O . THR A 1 204 ? 16.184 9.043 8.245 1.00 52.41 204 THR A O 1
ATOM 1713 N N . ILE A 1 205 ? 16.770 8.990 6.075 1.00 55.19 205 ILE A N 1
ATOM 1714 C CA . ILE A 1 205 ? 16.797 7.530 6.004 1.00 55.19 205 ILE A CA 1
ATOM 1715 C C . ILE A 1 205 ? 18.156 7.074 6.546 1.00 55.19 205 ILE A C 1
ATOM 1717 O O . ILE A 1 205 ? 19.148 6.990 5.832 1.00 55.19 205 ILE A O 1
ATOM 1721 N N . ASN A 1 206 ? 18.197 6.709 7.829 1.00 53.44 206 ASN A N 1
ATOM 1722 C CA . ASN A 1 206 ? 19.354 6.050 8.460 1.00 53.44 206 ASN A CA 1
ATOM 1723 C C . ASN A 1 206 ? 19.593 4.611 7.937 1.00 53.44 206 ASN A C 1
ATOM 1725 O O . ASN A 1 206 ? 20.233 3.801 8.606 1.00 53.44 206 ASN A O 1
ATOM 1729 N N . GLN A 1 207 ? 19.035 4.262 6.777 1.00 53.88 207 GLN A N 1
ATOM 1730 C CA . GLN A 1 207 ? 19.088 2.941 6.163 1.00 53.88 207 GLN A CA 1
ATOM 1731 C C . GLN A 1 207 ? 19.744 3.030 4.788 1.00 53.88 207 GLN A C 1
ATOM 1733 O O . GLN A 1 207 ? 19.509 3.967 4.028 1.00 53.88 207 GLN A O 1
ATOM 1738 N N . LYS A 1 208 ? 20.553 2.033 4.436 1.00 57.31 208 LYS A N 1
ATOM 1739 C CA . LYS A 1 208 ? 21.068 1.940 3.074 1.00 57.31 208 LYS A CA 1
ATOM 1740 C C . LYS A 1 208 ? 19.988 1.280 2.224 1.00 57.31 208 LYS A C 1
ATOM 1742 O O . LYS A 1 208 ? 19.582 0.166 2.534 1.00 57.31 208 LYS A O 1
ATOM 1747 N N . LEU A 1 209 ? 19.516 1.930 1.161 1.00 57.69 209 LEU A N 1
ATOM 1748 C CA . LEU A 1 209 ? 18.606 1.255 0.237 1.00 57.69 209 LEU A CA 1
ATOM 1749 C C . LEU A 1 209 ? 19.382 0.113 -0.435 1.00 57.69 209 LEU A C 1
ATOM 1751 O O . LEU A 1 209 ? 20.364 0.334 -1.139 1.00 57.69 209 LEU A O 1
ATOM 1755 N N . VAL A 1 210 ? 18.986 -1.130 -0.159 1.00 58.19 210 VAL A N 1
ATOM 1756 C CA . VAL A 1 210 ? 19.555 -2.316 -0.819 1.00 58.19 210 VAL A CA 1
ATOM 1757 C C . VAL A 1 210 ? 19.172 -2.271 -2.316 1.00 58.19 210 VAL A C 1
ATOM 1759 O O . VAL A 1 210 ? 18.203 -1.622 -2.695 1.00 58.19 210 VAL A O 1
ATOM 1762 N N . THR A 1 211 ? 19.857 -2.975 -3.207 1.00 64.88 211 THR A N 1
ATOM 1763 C CA . THR A 1 211 ? 19.444 -3.087 -4.621 1.00 64.88 211 THR A CA 1
ATOM 1764 C C . THR A 1 211 ? 18.478 -4.256 -4.833 1.00 64.88 211 THR A C 1
ATOM 1766 O O . THR A 1 211 ? 18.361 -5.141 -3.981 1.00 64.88 211 THR A O 1
ATOM 1769 N N . TRP A 1 212 ? 17.707 -4.250 -5.918 1.00 59.66 212 TRP A N 1
ATOM 1770 C CA . TRP A 1 212 ? 17.102 -5.478 -6.436 1.00 59.66 212 TRP A CA 1
ATOM 1771 C C . TRP A 1 212 ? 18.213 -6.352 -7.035 1.00 59.66 212 TRP A C 1
ATOM 1773 O O . TRP A 1 212 ? 19.144 -5.831 -7.651 1.00 59.66 212 TRP A O 1
ATOM 1783 N N . SER A 1 213 ? 18.146 -7.665 -6.803 1.00 63.44 213 SER A N 1
ATOM 1784 C CA . SER A 1 213 ? 19.142 -8.621 -7.306 1.00 63.44 213 SER A CA 1
ATOM 1785 C C . SER A 1 213 ? 19.022 -8.773 -8.826 1.00 63.44 213 SER A C 1
ATOM 1787 O O . SER A 1 213 ? 17.928 -9.015 -9.315 1.00 63.44 213 SER A O 1
ATOM 1789 N N . GLU A 1 214 ? 20.134 -8.690 -9.559 1.00 54.38 214 GLU A N 1
ATOM 1790 C CA . GLU A 1 214 ? 20.195 -8.819 -11.032 1.00 54.38 214 GLU A CA 1
ATOM 1791 C C . GLU A 1 214 ? 20.265 -10.278 -11.535 1.00 54.38 214 GLU A C 1
ATOM 1793 O O . GLU A 1 214 ? 20.667 -10.514 -12.671 1.00 54.38 214 GLU A O 1
ATOM 1798 N N . LYS A 1 215 ? 19.958 -11.268 -10.689 1.00 45.84 215 LYS A N 1
ATOM 1799 C CA . LYS A 1 215 ? 20.207 -12.682 -11.015 1.00 45.84 215 LYS A CA 1
ATOM 1800 C C . LYS A 1 215 ? 19.165 -13.248 -11.970 1.00 45.84 215 LYS A C 1
ATOM 1802 O O . LYS A 1 215 ? 17.966 -13.027 -11.709 1.00 45.84 215 LYS A O 1
#

Secondary structure (DSSP, 8-state):
---SEEEEEEE---HHHHHHIIIIIHHHHHHHHHTTSSS---EEETTS---TTS-HHHHHHHHHHTEEEEEEEE-HHHHHH-HHHHHHHHHHHHHHHHTT-STTSSSS-SEEEEESS--SSPPGGGTT---EE-GGG---SHHHHTSHHHHHHHHHHHHHHHHHHHHHHHPPPP-GGGGSHHHHHHHHHHHHHHHHHHHHH-SS--S--PPPP--

InterPro domains:
  IPR000157 Toll/interleukin-1 receptor homology (TIR) domain [PS50104] (3-165)
  IPR035897 Toll/interleukin-1 receptor homology (TIR) domain superfamily [G3DSA:3.40.50.10140] (4-149)
  IPR035897 Toll/interleukin-1 receptor homology (TIR) domain superfamily [SSF52200] (2-123)

Radius of gyration: 17.1 Å; chains: 1; bounding box: 40×39×44 Å